Protein AF-C0QAJ7-F1 (afdb_monomer)

Organism: Desulforapulum autotrophicum (strain ATCC 43914 / DSM 3382 / VKM B-1955 / HRM2) (NCBI:txid177437)

Radius of gyration: 23.06 Å; Cα contacts (8 Å, |Δi|>4): 381; chains: 1; bounding box: 55×48×67 Å

Mean predicted aligned error: 14.43 Å

Structure (mmCIF, N/CA/C/O backbone):
data_AF-C0QAJ7-F1
#
_entry.id   AF-C0QAJ7-F1
#
loop_
_atom_site.group_PDB
_atom_site.id
_atom_site.type_symbol
_atom_site.label_atom_id
_atom_site.label_alt_id
_atom_site.label_comp_id
_atom_site.label_asym_id
_atom_site.label_entity_id
_atom_site.label_seq_id
_atom_site.pdbx_PDB_ins_code
_atom_site.Cartn_x
_atom_site.Cartn_y
_atom_site.Cartn_z
_atom_site.occupancy
_atom_site.B_iso_or_equiv
_atom_site.auth_seq_id
_atom_site.auth_comp_id
_atom_site.auth_asym_id
_atom_site.auth_atom_id
_atom_site.pdbx_PDB_model_num
ATOM 1 N N . MET A 1 1 ? -14.436 23.017 -47.564 1.00 41.81 1 MET A N 1
ATOM 2 C CA . MET A 1 1 ? -13.029 22.760 -47.210 1.00 41.81 1 MET A CA 1
ATOM 3 C C . MET A 1 1 ? -12.632 23.853 -46.252 1.00 41.81 1 MET A C 1
ATOM 5 O O . MET A 1 1 ? -12.960 24.999 -46.525 1.00 41.81 1 MET A O 1
ATOM 9 N N . VAL A 1 2 ? -12.076 23.480 -45.109 1.00 51.69 2 VAL A N 1
ATOM 10 C CA . VAL A 1 2 ? -11.393 24.427 -44.223 1.00 51.69 2 VAL A CA 1
ATOM 11 C C . VAL A 1 2 ? -9.956 24.523 -44.732 1.00 51.69 2 VAL A C 1
ATOM 13 O O . VAL A 1 2 ? -9.466 23.538 -45.288 1.00 51.69 2 VAL A O 1
ATOM 16 N N . ASP A 1 3 ? -9.334 25.691 -44.613 1.00 53.72 3 ASP A N 1
ATOM 17 C CA . ASP A 1 3 ? -7.949 25.906 -45.045 1.00 53.72 3 ASP A CA 1
ATOM 18 C C . ASP A 1 3 ? -6.984 24.973 -44.289 1.00 53.72 3 ASP A C 1
ATOM 20 O O . ASP A 1 3 ? -7.300 24.484 -43.203 1.00 53.72 3 ASP A O 1
ATOM 24 N N . ASP A 1 4 ? -5.796 24.711 -44.822 1.00 34.00 4 ASP A N 1
ATOM 25 C CA . ASP A 1 4 ? -4.778 24.006 -44.039 1.00 34.00 4 ASP A CA 1
ATOM 26 C C . ASP A 1 4 ? -4.309 24.922 -42.894 1.00 34.00 4 ASP A C 1
ATOM 28 O O . ASP A 1 4 ? -3.932 26.072 -43.118 1.00 34.00 4 ASP A O 1
ATOM 32 N N . GLY A 1 5 ? -4.377 24.442 -41.649 1.00 46.16 5 GLY A N 1
ATOM 33 C CA . GLY A 1 5 ? -4.046 25.246 -40.473 1.00 46.16 5 GLY A CA 1
ATOM 34 C C . GLY A 1 5 ? -4.341 24.545 -39.147 1.00 46.16 5 GLY A C 1
ATOM 35 O O . GLY A 1 5 ? -4.935 23.467 -39.103 1.00 46.16 5 GLY A O 1
ATOM 36 N N . SER A 1 6 ? -3.908 25.153 -38.043 1.00 40.31 6 SER A N 1
ATOM 37 C CA . SER A 1 6 ? -4.193 24.657 -36.692 1.00 40.31 6 SER A CA 1
ATOM 38 C C . SER A 1 6 ? -5.566 25.139 -36.224 1.00 40.31 6 SER A C 1
ATOM 40 O O . SER A 1 6 ? -5.800 26.338 -36.081 1.00 40.31 6 SER A O 1
ATOM 42 N N . TYR A 1 7 ? -6.469 24.203 -35.933 1.00 49.53 7 TYR A N 1
ATOM 43 C CA . TYR A 1 7 ? -7.825 24.500 -35.477 1.00 49.53 7 TYR A CA 1
ATOM 44 C C . TYR A 1 7 ? -8.002 24.125 -34.009 1.00 49.53 7 TYR A C 1
ATOM 46 O O . TYR A 1 7 ? -7.755 22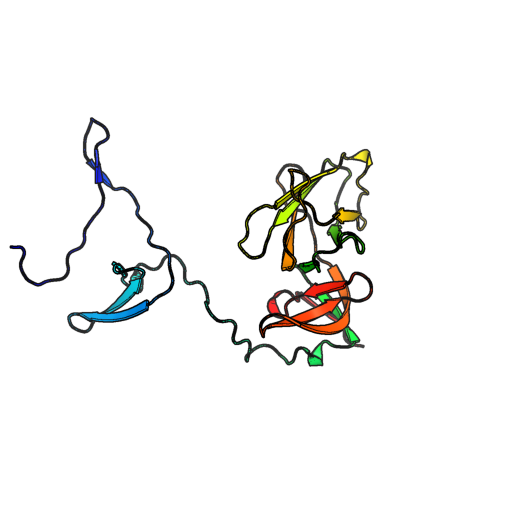.987 -33.613 1.00 49.53 7 TYR A O 1
ATOM 54 N N . LYS A 1 8 ? -8.491 25.067 -33.198 1.00 50.84 8 LYS A N 1
ATOM 55 C CA . LYS A 1 8 ? -8.950 24.782 -31.835 1.00 50.84 8 LYS A CA 1
ATOM 56 C C . LYS A 1 8 ? -10.432 24.428 -31.892 1.00 50.84 8 LYS A C 1
ATOM 58 O O . LYS A 1 8 ? -11.252 25.290 -32.201 1.00 50.84 8 LYS A O 1
ATOM 63 N N . TYR A 1 9 ? -10.785 23.183 -31.590 1.00 58.97 9 TYR A N 1
ATOM 64 C CA . TYR A 1 9 ? -12.183 22.802 -31.394 1.00 58.97 9 TYR A CA 1
ATOM 65 C C . TYR A 1 9 ? -12.526 22.835 -29.902 1.00 58.97 9 TYR A C 1
ATOM 67 O O . TYR A 1 9 ? -11.686 22.583 -29.042 1.00 58.97 9 TYR A O 1
ATOM 75 N N . THR A 1 10 ? -13.759 23.212 -29.582 1.00 55.56 10 THR A N 1
ATOM 76 C CA . THR A 1 10 ? -14.306 23.176 -28.223 1.00 55.56 10 THR A CA 1
ATOM 77 C C . THR A 1 10 ? -15.582 22.360 -28.288 1.00 55.56 10 THR A C 1
ATOM 79 O O . THR A 1 10 ? -16.447 22.641 -29.116 1.00 55.56 10 THR A O 1
ATOM 82 N N . VAL A 1 11 ? -15.694 21.325 -27.459 1.00 68.38 11 VAL A N 1
ATOM 83 C CA . VAL A 1 11 ? -16.927 20.540 -27.387 1.00 68.38 11 VAL A CA 1
ATOM 84 C C . VAL A 1 11 ? -17.955 21.362 -26.623 1.00 68.38 11 VAL A C 1
ATOM 86 O O . VAL A 1 11 ? -17.666 21.844 -25.530 1.00 68.38 11 VAL A O 1
ATOM 89 N N . MET A 1 12 ? -19.142 21.549 -27.198 1.00 64.88 12 MET A N 1
ATOM 90 C CA . MET A 1 12 ? -20.232 22.271 -26.548 1.00 64.88 12 MET A CA 1
ATOM 91 C C . MET A 1 12 ? -21.469 21.379 -26.417 1.00 64.88 12 MET A C 1
ATOM 93 O O . MET A 1 12 ? -21.903 20.771 -27.393 1.00 64.88 12 MET A O 1
ATOM 97 N N . GLY A 1 13 ? -22.047 21.310 -25.219 1.00 70.69 13 GLY A N 1
ATOM 98 C CA . GLY A 1 13 ? -23.320 20.642 -24.954 1.00 70.69 13 GLY A CA 1
ATOM 99 C C . GLY A 1 13 ? -24.480 21.626 -25.075 1.00 70.69 13 GLY A C 1
ATOM 100 O O . GLY A 1 13 ? -24.387 22.745 -24.578 1.00 70.69 13 GLY A O 1
ATOM 101 N N . ASN A 1 14 ? -25.578 21.233 -25.724 1.00 79.19 14 ASN A N 1
ATOM 102 C CA . ASN A 1 14 ? -26.801 22.036 -25.743 1.00 79.19 14 ASN A CA 1
ATOM 103 C C . ASN A 1 14 ? -27.689 21.643 -24.555 1.00 79.19 14 ASN A C 1
ATOM 105 O O . ASN A 1 14 ? -28.179 20.517 -24.500 1.00 79.19 14 ASN A O 1
ATOM 109 N N . ASN A 1 15 ? -27.895 22.559 -23.613 1.00 77.88 15 ASN A N 1
ATOM 110 C CA . ASN A 1 15 ? -28.682 22.319 -22.398 1.00 77.88 15 ASN A CA 1
ATOM 111 C C . ASN A 1 15 ? -30.153 22.773 -22.519 1.00 77.88 15 ASN A C 1
ATOM 113 O O . ASN A 1 15 ? -30.846 22.899 -21.511 1.00 77.88 15 ASN A O 1
ATOM 117 N N . GLY A 1 16 ? -30.626 23.066 -23.734 1.00 72.50 16 GLY A N 1
ATOM 118 C CA . GLY A 1 16 ? -31.977 23.567 -23.998 1.00 72.50 16 GLY A CA 1
ATOM 119 C C . GLY A 1 16 ? -32.130 25.088 -23.875 1.00 72.50 16 GLY A C 1
ATOM 120 O O . GLY A 1 16 ? -33.148 25.619 -24.311 1.00 72.50 16 GLY A O 1
ATOM 121 N N . SER A 1 17 ? -31.128 25.801 -23.347 1.00 72.31 17 SER A N 1
ATOM 122 C CA . SER A 1 17 ? -31.078 27.274 -23.290 1.00 72.31 17 SER A CA 1
ATOM 123 C C . SER A 1 17 ? -29.862 27.879 -24.005 1.00 72.31 17 SER A C 1
ATOM 125 O O . SER A 1 17 ? -29.771 29.098 -24.145 1.00 72.31 17 SER A O 1
ATOM 127 N N . GLY A 1 18 ? -28.957 27.042 -24.516 1.00 77.75 18 GLY A N 1
ATOM 128 C CA . GLY A 1 18 ? -27.802 27.446 -25.309 1.00 77.75 18 GLY A CA 1
ATOM 129 C C . GLY A 1 18 ? -26.730 26.361 -25.354 1.00 77.75 18 GLY A C 1
ATOM 130 O O . GLY A 1 18 ? -26.918 25.254 -24.850 1.00 77.75 18 GLY A O 1
ATOM 131 N N . PHE A 1 19 ? -25.591 26.689 -25.960 1.00 72.06 19 PHE A N 1
ATOM 132 C CA . PHE A 1 19 ? -24.416 25.822 -25.993 1.00 72.06 19 PHE A CA 1
ATOM 133 C C . PHE A 1 19 ? -23.466 26.182 -24.844 1.00 72.06 19 PHE A C 1
ATOM 135 O O . PHE A 1 19 ? -23.037 27.330 -24.735 1.00 72.06 19 PHE A O 1
ATOM 142 N N . VAL A 1 20 ? -23.116 25.206 -24.007 1.00 73.25 20 VAL A N 1
ATOM 143 C CA . VAL A 1 20 ? -22.131 25.339 -22.922 1.00 73.25 20 VAL A CA 1
ATOM 144 C C . VAL A 1 20 ? -20.883 24.525 -23.236 1.00 73.25 20 VAL A C 1
ATOM 146 O O . VAL A 1 20 ? -20.989 23.398 -23.709 1.00 73.25 20 VAL A O 1
ATOM 149 N N . THR A 1 21 ? -19.697 25.075 -22.980 1.00 63.09 21 THR A N 1
ATOM 150 C CA . THR A 1 21 ? -18.428 24.359 -23.175 1.00 63.09 21 THR A CA 1
ATOM 151 C C . THR A 1 21 ? -18.318 23.177 -22.218 1.00 63.09 21 THR A C 1
ATOM 153 O O . THR A 1 21 ? -18.462 23.336 -21.008 1.00 63.09 21 THR A O 1
ATOM 156 N N . VAL A 1 22 ? -18.016 22.002 -22.761 1.00 59.94 22 VAL A N 1
ATOM 157 C CA . VAL A 1 22 ? -17.711 20.794 -21.999 1.00 59.94 22 VAL A CA 1
ATOM 158 C C . VAL A 1 22 ? -16.191 20.702 -21.855 1.00 59.94 22 VAL A C 1
ATOM 160 O O . VAL A 1 22 ? -15.497 20.654 -22.874 1.00 59.94 22 VAL A O 1
ATOM 163 N N . PRO A 1 23 ? -15.641 20.693 -20.627 1.00 57.00 23 PRO A N 1
ATOM 164 C CA . PRO A 1 23 ? -14.226 20.416 -20.432 1.00 57.00 23 PRO A CA 1
ATOM 165 C C . PRO A 1 23 ? -13.951 18.965 -20.836 1.00 57.00 23 PRO A C 1
ATOM 167 O O . PRO A 1 23 ? -14.528 18.036 -20.278 1.00 57.00 23 PRO A O 1
ATOM 170 N N . THR A 1 24 ? -13.085 18.771 -21.826 1.00 61.56 24 THR A N 1
ATOM 171 C CA . THR A 1 24 ? -12.667 17.442 -22.280 1.00 61.56 24 THR A CA 1
ATOM 172 C C . THR A 1 24 ? -11.200 17.238 -21.948 1.00 61.56 24 THR A C 1
ATOM 174 O O . THR A 1 24 ? -10.356 18.001 -22.418 1.00 61.56 24 THR A O 1
ATOM 177 N N . SER A 1 25 ? -10.892 16.209 -21.165 1.00 62.31 25 SER A N 1
ATOM 178 C CA . SER A 1 25 ? -9.535 15.697 -21.005 1.00 62.31 25 SER A CA 1
ATOM 179 C C . SER A 1 25 ? -9.299 14.548 -21.984 1.00 62.31 25 SER A C 1
ATOM 181 O O . SER A 1 25 ? -10.207 13.775 -22.292 1.00 62.31 25 SER A O 1
ATOM 183 N N . VAL A 1 26 ? -8.071 14.445 -22.484 1.00 70.00 26 VAL A N 1
ATOM 184 C CA . VAL A 1 26 ? -7.580 13.261 -23.191 1.00 70.00 26 VAL A CA 1
ATOM 185 C C . VAL A 1 26 ? -6.443 12.683 -22.360 1.00 70.00 26 VAL A C 1
ATOM 187 O O . VAL A 1 26 ? -5.498 13.393 -22.021 1.00 70.00 26 VAL A O 1
ATOM 190 N N . THR A 1 27 ? -6.562 11.408 -22.003 1.00 71.12 27 THR A N 1
ATOM 191 C CA . THR A 1 27 ? -5.566 10.685 -21.208 1.00 71.12 27 THR A CA 1
ATOM 192 C C . THR A 1 27 ? -5.082 9.489 -22.011 1.00 71.12 27 THR A C 1
ATOM 194 O O . THR A 1 27 ? -5.882 8.771 -22.608 1.00 71.12 27 THR A O 1
ATOM 197 N N . GLY A 1 28 ? -3.773 9.265 -22.022 1.00 72.56 28 GLY A N 1
ATOM 198 C CA . GLY A 1 28 ? -3.156 8.130 -22.694 1.00 72.56 28 GLY A CA 1
ATOM 199 C C . GLY A 1 28 ? -1.644 8.293 -22.792 1.00 72.56 28 GLY A C 1
ATOM 200 O O . GLY A 1 28 ? -1.088 9.317 -22.396 1.00 72.56 28 GLY A O 1
ATOM 201 N N . THR A 1 29 ? -0.979 7.274 -23.323 1.00 78.00 29 THR A N 1
ATOM 202 C CA . THR A 1 29 ? 0.455 7.327 -23.616 1.00 78.00 29 THR A CA 1
ATOM 203 C C . THR A 1 29 ? 0.708 8.201 -24.844 1.00 78.00 29 THR A C 1
ATOM 205 O O . THR A 1 29 ? -0.084 8.211 -25.787 1.00 78.00 29 THR A O 1
ATOM 208 N N . VAL A 1 30 ? 1.814 8.949 -24.839 1.00 81.81 30 VAL A N 1
ATOM 209 C CA . VAL A 1 30 ? 2.257 9.690 -26.024 1.00 81.81 30 VAL A CA 1
ATOM 210 C C . VAL A 1 30 ? 2.799 8.698 -27.049 1.00 81.81 30 VAL A C 1
ATOM 212 O O . VAL A 1 30 ? 3.832 8.073 -26.823 1.00 81.81 30 VAL A O 1
ATOM 215 N N . ASP A 1 31 ? 2.122 8.589 -28.188 1.00 76.81 31 ASP A N 1
ATOM 216 C CA . ASP A 1 31 ? 2.510 7.694 -29.281 1.00 76.81 31 ASP A CA 1
ATOM 217 C C . ASP A 1 31 ? 3.680 8.274 -30.097 1.00 76.81 31 ASP A C 1
ATOM 219 O O . ASP A 1 31 ? 4.548 7.550 -30.580 1.00 76.81 31 ASP A O 1
ATOM 223 N N . SER A 1 32 ? 3.690 9.597 -30.299 1.00 73.75 32 SER A N 1
ATOM 224 C CA . SER A 1 32 ? 4.698 10.302 -31.107 1.00 73.75 32 SER A CA 1
ATOM 225 C C . SER A 1 32 ? 4.677 11.813 -30.856 1.00 73.75 32 SER A C 1
ATOM 227 O O . SER A 1 32 ? 3.654 12.350 -30.430 1.00 73.75 32 SER A O 1
ATOM 229 N N . ILE A 1 33 ? 5.760 12.510 -31.208 1.00 83.88 33 ILE A N 1
ATOM 230 C CA . ILE A 1 33 ? 5.802 13.979 -31.287 1.00 83.88 33 ILE A CA 1
ATOM 231 C C . ILE A 1 33 ? 5.572 14.406 -32.740 1.00 83.88 33 ILE A C 1
ATOM 233 O O . ILE A 1 33 ? 6.228 13.895 -33.648 1.00 83.88 33 ILE A O 1
ATOM 237 N N . VAL A 1 34 ? 4.662 15.352 -32.963 1.00 82.94 34 VAL A N 1
ATOM 238 C CA . VAL A 1 34 ? 4.350 15.913 -34.284 1.00 82.94 34 VAL A CA 1
ATOM 239 C C . VAL A 1 34 ? 4.724 17.389 -34.307 1.00 82.94 34 VAL A C 1
ATOM 241 O O . VAL A 1 34 ? 4.350 18.137 -33.409 1.00 82.94 34 VAL A O 1
ATOM 244 N N . TYR A 1 35 ? 5.443 17.816 -35.343 1.00 78.81 35 TYR A N 1
ATOM 245 C CA . TYR A 1 35 ? 5.785 19.221 -35.548 1.00 78.81 35 TYR A CA 1
ATOM 246 C C . TYR A 1 35 ? 4.836 19.852 -36.561 1.00 78.81 35 TYR A C 1
ATOM 248 O O . TYR A 1 35 ? 4.687 19.337 -37.668 1.00 78.81 35 TYR A O 1
ATOM 256 N N . ASN A 1 36 ? 4.238 20.983 -36.193 1.00 77.06 36 ASN A N 1
ATOM 257 C CA . ASN A 1 36 ? 3.466 21.825 -37.100 1.00 77.06 36 ASN A CA 1
ATOM 258 C C . ASN A 1 36 ? 3.912 23.282 -36.937 1.00 77.06 36 ASN A C 1
ATOM 260 O O . ASN A 1 36 ? 3.967 23.781 -35.816 1.00 77.06 36 ASN A O 1
ATOM 264 N N . GLU A 1 37 ? 4.296 23.934 -38.037 1.00 82.31 37 GLU A N 1
ATOM 265 C CA . GLU A 1 37 ? 4.808 25.321 -38.054 1.00 82.31 37 GLU A CA 1
ATOM 266 C C . GLU A 1 37 ? 5.931 25.606 -37.028 1.00 82.31 37 GLU A C 1
ATOM 268 O O . GLU A 1 37 ? 6.060 26.703 -36.494 1.00 82.31 37 GLU A O 1
ATOM 273 N N . GLY A 1 38 ? 6.761 24.601 -36.729 1.00 80.44 38 GLY A N 1
ATOM 274 C CA . GLY A 1 38 ? 7.859 24.710 -35.762 1.00 80.44 38 GLY A CA 1
ATOM 275 C C . GLY A 1 38 ? 7.460 24.517 -34.292 1.00 80.44 38 GLY A C 1
ATOM 276 O O . GLY A 1 38 ? 8.351 24.431 -33.448 1.00 80.44 38 GLY A O 1
ATOM 277 N N . LYS A 1 39 ? 6.165 24.375 -33.973 1.00 74.56 39 LYS A N 1
ATOM 278 C CA . LYS A 1 39 ? 5.679 24.003 -32.632 1.00 74.56 39 LYS A CA 1
ATOM 279 C C . LYS A 1 39 ? 5.512 22.482 -32.526 1.00 74.56 39 LYS A C 1
ATOM 281 O O . LYS A 1 39 ? 5.038 21.831 -33.458 1.00 74.56 39 LYS A O 1
ATOM 286 N N . ALA A 1 40 ? 5.933 21.915 -31.396 1.00 75.62 40 ALA A N 1
ATOM 287 C CA . ALA A 1 40 ? 5.823 20.486 -31.107 1.00 75.62 40 ALA A CA 1
ATOM 288 C C . ALA A 1 40 ? 4.498 20.162 -30.402 1.00 75.62 40 ALA A C 1
ATOM 290 O O . ALA A 1 40 ? 4.108 20.854 -29.464 1.00 75.62 40 ALA A O 1
ATOM 291 N N . TYR A 1 41 ? 3.854 19.075 -30.822 1.00 81.56 41 TYR A N 1
ATOM 292 C CA . TYR A 1 41 ? 2.616 18.542 -30.257 1.00 81.56 41 TYR A CA 1
ATOM 293 C C . TYR A 1 41 ? 2.801 17.081 -29.850 1.00 81.56 41 TYR A C 1
ATOM 295 O O . TYR A 1 41 ? 3.468 16.314 -30.547 1.00 81.56 41 TYR A O 1
ATOM 303 N N . LEU A 1 42 ? 2.177 16.678 -28.744 1.00 83.25 42 LEU A N 1
ATOM 304 C CA . LEU A 1 42 ? 2.146 15.289 -28.292 1.00 83.25 42 LEU A CA 1
ATOM 305 C C . LEU A 1 42 ? 0.943 14.589 -28.917 1.00 83.25 42 LEU A C 1
ATOM 307 O O . LEU A 1 42 ? -0.189 15.022 -28.729 1.00 83.25 42 LEU A O 1
ATOM 311 N N . LYS A 1 43 ? 1.161 13.506 -29.660 1.00 84.31 43 LYS A N 1
ATOM 312 C CA . LYS A 1 43 ? 0.064 12.704 -30.203 1.00 84.31 43 LYS A CA 1
ATOM 313 C C . LYS A 1 43 ? -0.348 11.640 -29.189 1.00 84.31 43 LYS A C 1
ATOM 315 O O . LYS A 1 43 ? 0.470 10.793 -28.846 1.00 84.31 43 LYS A O 1
ATOM 320 N N . VAL A 1 44 ? -1.606 11.665 -28.762 1.00 81.44 44 VAL A N 1
ATOM 321 C CA . VAL A 1 44 ? -2.199 10.705 -27.821 1.00 81.44 44 VAL A CA 1
ATOM 322 C C . VAL A 1 44 ? -3.469 10.141 -28.447 1.00 81.44 44 VAL A C 1
ATOM 324 O O . VAL A 1 44 ? -4.412 10.891 -28.693 1.00 81.44 44 VAL A O 1
ATOM 327 N N . GLN A 1 45 ? -3.493 8.840 -28.762 1.00 80.81 45 GLN A N 1
ATOM 328 C CA . GLN A 1 45 ? -4.654 8.165 -29.373 1.00 80.81 45 GLN A CA 1
ATOM 329 C C . GLN A 1 45 ? -5.182 8.869 -30.643 1.00 80.81 45 GLN A C 1
ATOM 331 O O . GLN A 1 45 ? -6.378 8.898 -30.924 1.00 80.81 45 GLN A O 1
ATOM 336 N N . GLY A 1 46 ? -4.281 9.475 -31.424 1.00 78.06 46 GLY A N 1
ATOM 337 C CA . GLY A 1 46 ? -4.634 10.223 -32.637 1.00 78.06 46 GLY A CA 1
ATOM 338 C C . GLY A 1 46 ? -4.948 11.710 -32.434 1.00 78.06 46 GLY A C 1
ATOM 339 O O . GLY A 1 46 ? -5.017 12.431 -33.427 1.00 78.06 46 GLY A O 1
ATOM 340 N N . VAL A 1 47 ? -5.065 12.188 -31.194 1.00 80.75 47 VAL A N 1
ATOM 341 C CA . VAL A 1 47 ? -5.287 13.604 -30.859 1.00 80.75 47 VAL A CA 1
ATOM 342 C C . VAL A 1 47 ? -3.948 14.312 -30.654 1.00 80.75 47 VAL A C 1
ATOM 344 O O . VAL A 1 47 ? -3.069 13.783 -29.980 1.00 80.75 47 VAL A O 1
ATOM 347 N N . LEU A 1 48 ? -3.786 15.510 -31.224 1.00 81.88 48 LEU A N 1
ATOM 348 C CA . LEU A 1 48 ? -2.626 16.369 -30.972 1.00 81.88 48 LEU A CA 1
ATOM 349 C C . LEU A 1 48 ? -2.883 17.244 -29.743 1.00 81.88 48 LEU A C 1
ATOM 351 O O . LEU A 1 48 ? -3.801 18.061 -29.734 1.00 81.88 48 LEU A O 1
ATOM 355 N N . VAL A 1 49 ? -2.054 17.075 -28.722 1.00 80.94 49 VAL A N 1
ATOM 356 C CA . VAL A 1 49 ? -2.101 17.799 -27.453 1.00 80.94 49 VAL A CA 1
ATOM 357 C C . VAL A 1 49 ? -0.960 18.807 -27.423 1.00 80.94 49 VAL A C 1
ATOM 359 O O . VAL A 1 49 ? 0.192 18.472 -27.708 1.00 80.94 49 VAL A O 1
ATOM 362 N N . ASP A 1 50 ? -1.278 20.051 -27.082 1.00 84.12 50 ASP A N 1
ATOM 363 C CA . ASP A 1 50 ? -0.269 21.079 -26.843 1.00 84.12 50 ASP A CA 1
ATOM 364 C C . ASP A 1 50 ? 0.430 20.790 -25.502 1.00 84.12 50 ASP A C 1
ATOM 366 O O . ASP A 1 50 ? -0.273 20.679 -24.490 1.00 84.12 50 ASP A O 1
ATOM 370 N N . PRO A 1 51 ? 1.769 20.673 -25.446 1.00 75.94 51 PRO A N 1
ATOM 371 C CA . PRO A 1 51 ? 2.492 20.493 -24.189 1.00 75.94 51 PRO 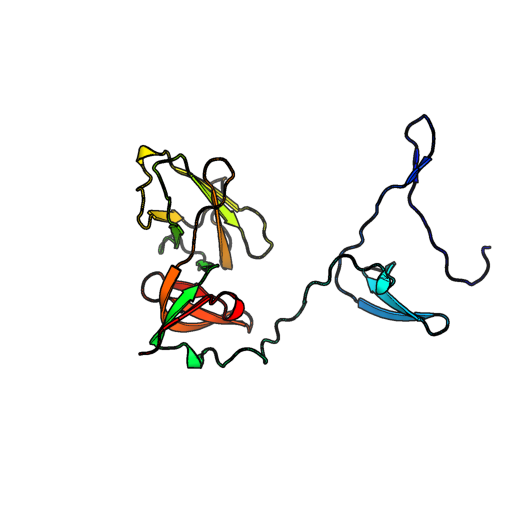A CA 1
ATOM 372 C C . PRO A 1 51 ? 2.148 21.543 -23.119 1.00 75.94 51 PRO A C 1
ATOM 374 O O . PRO A 1 51 ? 2.156 21.230 -21.933 1.00 75.94 51 PRO A O 1
ATOM 377 N N . GLU A 1 52 ? 1.790 22.768 -23.519 1.00 79.12 52 GLU A N 1
ATOM 378 C CA . GLU A 1 52 ? 1.390 23.845 -22.598 1.00 79.12 52 GLU A CA 1
ATOM 379 C C . GLU A 1 52 ? -0.006 23.628 -21.984 1.00 79.12 52 GLU A C 1
ATOM 381 O O . GLU A 1 52 ? -0.366 24.283 -21.009 1.00 79.12 52 GLU A O 1
ATOM 386 N N . SER A 1 53 ? -0.804 22.715 -22.546 1.00 74.19 53 SER A N 1
ATOM 387 C CA . SER A 1 53 ? -2.152 22.367 -22.071 1.00 74.19 53 SER A CA 1
ATOM 388 C C . SER A 1 53 ? -2.190 21.127 -21.176 1.00 74.19 53 SER A C 1
ATOM 390 O O . SER A 1 53 ? -3.266 20.708 -20.745 1.00 74.19 53 SER A O 1
ATOM 392 N N . LEU A 1 54 ? -1.029 20.522 -20.906 1.00 73.25 54 LEU A N 1
ATOM 393 C CA . LEU A 1 54 ? -0.930 19.338 -20.066 1.00 73.25 54 LEU A CA 1
ATOM 394 C C . LEU A 1 54 ? -1.359 19.655 -18.635 1.00 73.25 54 LEU A C 1
ATOM 396 O O . LEU A 1 54 ? -0.826 20.551 -17.988 1.00 73.25 54 LEU A O 1
ATOM 400 N N . VAL A 1 55 ? -2.307 18.868 -18.135 1.00 71.69 55 VAL A N 1
ATOM 401 C CA . VAL A 1 55 ? -2.763 18.952 -16.742 1.00 71.69 55 VAL A CA 1
ATOM 402 C C . VAL A 1 55 ? -1.865 18.109 -15.834 1.00 71.69 55 VAL A C 1
ATOM 404 O O . VAL A 1 55 ? -1.551 18.517 -14.721 1.00 71.69 55 VAL A O 1
ATOM 407 N N . GLN A 1 56 ? -1.429 16.943 -16.316 1.00 58.47 56 GLN A N 1
ATOM 408 C CA . GLN A 1 56 ? -0.593 16.002 -15.575 1.00 58.47 56 GLN A CA 1
ATOM 409 C C . GLN A 1 56 ? 0.207 15.133 -16.553 1.00 58.47 56 GLN A C 1
ATOM 411 O O . GLN A 1 56 ? -0.301 14.753 -17.607 1.00 58.47 56 GLN A O 1
ATOM 416 N N . VAL A 1 57 ? 1.446 14.795 -16.191 1.00 68.50 57 VAL A N 1
ATOM 417 C CA . VAL A 1 57 ? 2.277 13.814 -16.903 1.00 68.50 57 VAL A CA 1
ATOM 418 C C . VAL A 1 57 ? 2.580 12.669 -15.944 1.00 68.50 57 VAL A C 1
ATOM 420 O O . VAL A 1 57 ? 3.165 12.894 -14.888 1.00 68.50 57 VAL A O 1
ATOM 423 N N . GLY A 1 58 ? 2.165 11.454 -16.301 1.00 56.03 58 GLY A N 1
ATOM 424 C CA . GLY A 1 58 ? 2.560 10.228 -15.606 1.00 56.03 58 GLY A CA 1
ATOM 425 C C . GLY A 1 58 ? 3.803 9.621 -16.256 1.00 56.03 58 GLY A C 1
ATOM 426 O O . GLY A 1 58 ? 3.907 9.587 -17.482 1.00 56.03 58 GLY A O 1
ATOM 427 N N . SER A 1 59 ? 4.757 9.150 -15.460 1.00 51.28 59 SER A N 1
ATOM 428 C CA . SER A 1 59 ? 5.951 8.459 -15.950 1.00 51.28 59 SER A CA 1
ATOM 429 C C . SER A 1 59 ? 5.618 7.014 -16.330 1.00 51.28 59 SER A C 1
ATOM 431 O O . SER A 1 59 ? 5.485 6.152 -15.467 1.00 51.28 59 SER A O 1
ATOM 433 N N . SER A 1 60 ? 5.492 6.729 -17.629 1.00 55.31 60 SER A N 1
ATOM 434 C CA . SER A 1 60 ? 5.510 5.357 -18.145 1.00 55.31 60 SER A CA 1
ATOM 435 C C . SER A 1 60 ? 6.961 4.938 -18.377 1.00 55.31 60 SER A C 1
ATOM 437 O O . SER A 1 60 ? 7.641 5.566 -19.189 1.00 55.31 60 SER A O 1
ATOM 439 N N . VAL A 1 61 ? 7.386 3.861 -17.708 1.00 42.47 61 VAL A N 1
ATOM 440 C CA . VAL A 1 61 ? 8.755 3.316 -17.610 1.00 42.47 61 VAL A CA 1
ATOM 441 C C . VAL A 1 61 ? 9.540 3.889 -16.424 1.00 42.47 61 VAL A C 1
ATOM 443 O O . VAL A 1 61 ? 10.398 4.758 -16.563 1.00 42.47 61 VAL A O 1
ATOM 446 N N . GLU A 1 62 ? 9.303 3.307 -15.247 1.00 44.41 62 GLU A N 1
ATOM 447 C CA . GLU A 1 62 ? 10.301 3.212 -14.179 1.00 44.41 62 GLU A CA 1
ATOM 448 C C . GLU A 1 62 ? 11.477 2.355 -14.677 1.00 44.41 62 GLU A C 1
ATOM 450 O O . GLU A 1 62 ? 11.620 1.178 -14.366 1.00 44.41 62 GLU A O 1
ATOM 455 N N . THR A 1 63 ? 12.356 2.933 -15.493 1.00 39.91 63 THR A N 1
ATOM 456 C CA . THR A 1 63 ? 13.759 2.518 -15.441 1.00 39.91 63 THR A CA 1
ATOM 457 C C . THR A 1 63 ? 14.386 3.329 -14.321 1.00 39.91 63 THR A C 1
ATOM 459 O O . THR A 1 63 ? 15.031 4.350 -14.544 1.00 39.91 63 THR A O 1
ATOM 462 N N . GLU A 1 64 ? 14.130 2.874 -13.098 1.00 42.62 64 GLU A N 1
ATOM 463 C CA . GLU A 1 64 ? 14.800 3.279 -11.867 1.00 42.62 64 GLU A CA 1
ATOM 464 C C . GLU A 1 64 ? 16.310 2.998 -12.004 1.00 42.62 64 GLU A C 1
ATOM 466 O O . GLU A 1 64 ? 16.831 1.970 -11.583 1.00 42.62 64 GLU A O 1
ATOM 471 N N . ARG A 1 65 ? 17.041 3.897 -12.671 1.00 41.16 65 ARG A N 1
ATOM 472 C CA . ARG A 1 65 ? 18.512 3.972 -12.614 1.00 41.16 65 ARG A CA 1
ATOM 473 C C . ARG A 1 65 ? 18.991 5.213 -11.862 1.00 41.16 65 ARG A C 1
ATOM 475 O O . ARG A 1 65 ? 20.141 5.610 -12.025 1.00 41.16 65 ARG A O 1
ATOM 482 N N . SER A 1 66 ? 18.125 5.829 -11.058 1.00 40.25 66 SER A N 1
ATOM 483 C CA . SER A 1 66 ? 18.452 7.048 -10.309 1.00 40.25 66 SER A CA 1
ATOM 484 C C . SER A 1 66 ? 18.094 7.024 -8.823 1.00 40.25 66 SER A C 1
ATOM 486 O O . SER A 1 66 ? 18.219 8.060 -8.179 1.00 40.25 66 SER A O 1
ATOM 488 N N . GLN A 1 67 ? 17.711 5.885 -8.253 1.00 45.03 67 GLN A N 1
ATOM 489 C CA . GLN A 1 67 ? 17.672 5.714 -6.798 1.00 45.03 67 GLN A CA 1
ATOM 490 C C . GLN A 1 67 ? 18.855 4.827 -6.392 1.00 45.03 67 GLN A C 1
ATOM 492 O O . GLN A 1 67 ? 19.366 4.078 -7.229 1.00 45.03 67 GLN A O 1
ATOM 497 N N . GLY A 1 68 ? 19.373 4.978 -5.170 1.00 55.59 68 GLY A N 1
ATOM 498 C CA . GLY A 1 68 ? 20.484 4.160 -4.668 1.00 55.59 68 GLY A CA 1
ATOM 499 C C . GLY A 1 68 ? 20.241 2.671 -4.921 1.00 55.59 68 GLY A C 1
ATOM 500 O O . GLY A 1 68 ? 19.106 2.243 -5.130 1.00 55.59 68 GLY A O 1
ATOM 501 N N . SER A 1 69 ? 21.303 1.871 -4.957 1.00 72.69 69 SER A N 1
ATOM 502 C CA . SER A 1 69 ? 21.125 0.437 -5.181 1.00 72.69 69 SER A CA 1
ATOM 503 C C . SER A 1 69 ? 20.199 -0.104 -4.089 1.00 72.69 69 SER A C 1
ATOM 505 O O . SER A 1 69 ? 20.439 0.181 -2.920 1.00 72.69 69 SER A O 1
ATOM 507 N N . ALA A 1 70 ? 19.173 -0.905 -4.410 1.00 80.31 70 ALA A N 1
ATOM 508 C CA . ALA A 1 70 ? 18.350 -1.557 -3.377 1.00 80.31 70 ALA A CA 1
ATOM 509 C C . ALA A 1 70 ? 19.216 -2.342 -2.364 1.00 80.31 70 ALA A C 1
ATOM 511 O O . ALA A 1 70 ? 18.839 -2.526 -1.209 1.00 80.31 70 ALA A O 1
ATOM 512 N N . VAL A 1 71 ? 20.423 -2.740 -2.790 1.00 80.88 71 VAL A N 1
ATOM 513 C CA . VAL A 1 71 ? 21.484 -3.340 -1.967 1.00 80.88 71 VAL A CA 1
ATOM 514 C C . VAL A 1 71 ? 21.879 -2.470 -0.772 1.00 80.88 71 VAL A C 1
ATOM 516 O O . VAL A 1 71 ? 22.184 -3.019 0.281 1.00 80.88 71 VAL A O 1
ATOM 519 N N . ASP A 1 72 ? 21.815 -1.144 -0.885 1.00 84.94 72 ASP A N 1
ATOM 520 C CA . ASP A 1 72 ? 22.199 -0.202 0.174 1.00 84.94 72 ASP A CA 1
ATOM 521 C C . ASP A 1 72 ? 21.229 -0.214 1.368 1.00 84.94 72 ASP A C 1
ATOM 523 O O . ASP A 1 72 ? 21.541 0.330 2.431 1.00 84.94 72 ASP A O 1
ATOM 527 N N . TYR A 1 73 ? 20.054 -0.825 1.193 1.00 89.38 73 TYR A N 1
ATOM 528 C CA . TYR A 1 73 ? 19.020 -0.966 2.214 1.00 89.38 73 TYR A CA 1
ATOM 529 C C . TYR A 1 73 ? 19.047 -2.335 2.896 1.00 89.38 73 TYR A C 1
ATOM 531 O O . TYR A 1 73 ? 18.473 -2.479 3.972 1.00 89.38 73 TYR A O 1
ATOM 539 N N . LEU A 1 74 ? 19.714 -3.333 2.306 1.00 86.62 74 LEU A N 1
ATOM 540 C CA . LEU A 1 74 ? 19.713 -4.701 2.815 1.00 86.62 74 LEU A CA 1
ATOM 541 C C . LEU A 1 74 ? 20.270 -4.758 4.247 1.00 86.62 74 LEU A C 1
ATOM 543 O O . LEU A 1 74 ? 21.362 -4.266 4.525 1.00 86.62 74 LEU A O 1
ATOM 547 N N . GLY A 1 75 ? 19.509 -5.367 5.157 1.00 87.06 75 GLY A N 1
ATOM 54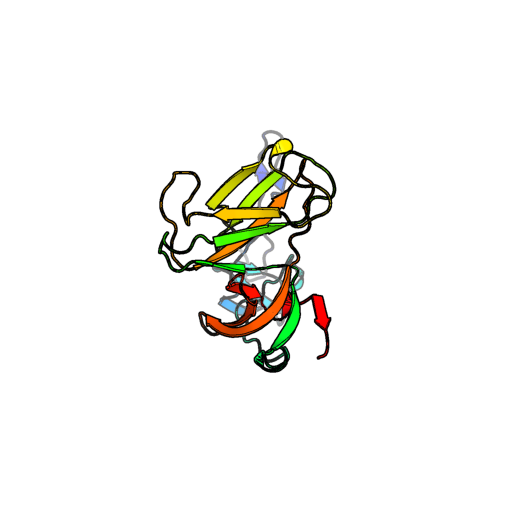8 C CA . GLY A 1 75 ? 19.850 -5.480 6.576 1.00 87.06 75 GLY A CA 1
ATOM 549 C C . GLY A 1 75 ? 19.633 -4.207 7.401 1.00 87.06 75 GLY A C 1
ATOM 550 O O . GLY A 1 75 ? 19.857 -4.239 8.608 1.00 87.06 75 GLY A O 1
ATOM 551 N N . ARG A 1 76 ? 19.193 -3.098 6.794 1.00 89.88 76 ARG A N 1
ATOM 552 C CA . ARG A 1 76 ? 18.892 -1.849 7.506 1.00 89.88 76 ARG A CA 1
ATOM 553 C C . ARG A 1 76 ? 17.427 -1.800 7.899 1.00 89.88 76 ARG A C 1
ATOM 555 O O . ARG A 1 76 ? 16.568 -2.295 7.168 1.00 89.88 76 ARG A O 1
ATOM 562 N N . LYS A 1 77 ? 17.140 -1.133 9.016 1.00 93.44 77 LYS A N 1
ATOM 563 C CA . LYS A 1 77 ? 15.773 -0.778 9.390 1.00 93.44 77 LYS A CA 1
ATOM 564 C C . LYS A 1 77 ? 15.323 0.434 8.586 1.00 93.44 77 LYS A C 1
ATOM 566 O O . LYS A 1 77 ? 15.973 1.480 8.630 1.00 93.44 77 LYS A O 1
ATOM 571 N N . ILE A 1 78 ? 14.214 0.293 7.875 1.00 92.75 78 ILE A N 1
ATOM 572 C CA . ILE A 1 78 ? 13.589 1.379 7.126 1.00 92.75 78 ILE A CA 1
ATOM 573 C C . ILE A 1 78 ? 12.196 1.670 7.670 1.00 92.75 78 ILE A C 1
ATOM 575 O O . ILE A 1 78 ? 11.612 0.825 8.340 1.00 92.75 78 ILE A O 1
ATOM 579 N N . SER A 1 79 ? 11.662 2.837 7.328 1.00 93.06 79 SER A N 1
ATOM 580 C CA . SER A 1 79 ? 10.233 3.135 7.414 1.00 93.06 79 SER A CA 1
ATOM 581 C C . SER A 1 79 ? 9.697 3.352 6.004 1.00 93.06 79 SER A C 1
ATOM 583 O O . SER A 1 79 ? 10.307 4.097 5.236 1.00 93.06 79 SER A O 1
ATOM 585 N N . THR A 1 80 ? 8.580 2.717 5.655 1.00 92.50 80 THR A N 1
ATOM 586 C CA . THR A 1 80 ? 7.862 2.946 4.393 1.00 92.50 80 THR A CA 1
ATOM 587 C C . THR A 1 80 ? 6.501 3.560 4.670 1.00 92.50 80 THR A C 1
ATOM 589 O O . THR A 1 80 ? 5.846 3.181 5.634 1.00 92.50 80 THR A O 1
ATOM 592 N N . SER A 1 81 ? 6.070 4.508 3.840 1.00 90.75 81 SER A N 1
ATOM 593 C CA . SER A 1 81 ? 4.711 5.063 3.899 1.00 90.75 81 SER A CA 1
ATOM 594 C C . SER A 1 81 ? 3.706 4.298 3.038 1.00 90.75 81 SER A C 1
ATOM 596 O O . SER A 1 81 ? 2.516 4.600 3.082 1.00 90.75 81 SER A O 1
ATOM 598 N N . MET A 1 82 ? 4.171 3.343 2.227 1.00 88.25 82 MET A N 1
ATOM 599 C CA . MET A 1 82 ? 3.329 2.599 1.292 1.00 88.25 82 MET A CA 1
ATOM 600 C C . MET A 1 82 ? 3.765 1.130 1.234 1.00 88.25 82 MET A C 1
ATOM 602 O O . MET A 1 82 ? 4.369 0.704 0.243 1.00 88.25 82 MET A O 1
ATOM 606 N N . PRO A 1 83 ? 3.501 0.349 2.296 1.00 91.88 83 PRO A N 1
ATOM 607 C CA . PRO A 1 83 ? 3.731 -1.087 2.261 1.00 91.88 83 PRO A CA 1
ATOM 608 C C . PRO A 1 83 ? 2.850 -1.742 1.189 1.00 91.88 83 PRO A C 1
ATOM 610 O O . PRO A 1 83 ? 1.665 -1.443 1.036 1.00 91.88 83 PRO A O 1
ATOM 613 N N . LEU A 1 84 ? 3.456 -2.640 0.423 1.00 91.19 84 LEU A N 1
ATOM 614 C CA . LEU A 1 84 ? 2.825 -3.383 -0.658 1.00 91.19 84 LEU A CA 1
ATOM 615 C C . LEU A 1 84 ? 2.662 -4.839 -0.249 1.00 91.19 84 LEU A C 1
ATOM 617 O O . LEU A 1 84 ? 3.594 -5.470 0.250 1.00 91.19 84 LEU A O 1
ATOM 621 N N . ILE A 1 85 ? 1.502 -5.400 -0.545 1.00 92.31 85 ILE A N 1
ATOM 622 C CA . ILE A 1 85 ? 1.234 -6.820 -0.369 1.00 92.31 85 ILE A CA 1
ATOM 623 C C . ILE A 1 85 ? 1.649 -7.550 -1.645 1.00 92.31 85 ILE A C 1
ATOM 625 O O . ILE A 1 85 ? 1.257 -7.164 -2.745 1.00 92.31 85 ILE A O 1
ATOM 629 N N . SER A 1 86 ? 2.420 -8.626 -1.502 1.00 88.69 86 SER A N 1
ATOM 630 C CA . SER A 1 86 ? 2.762 -9.537 -2.595 1.00 88.69 86 SER A CA 1
ATOM 631 C C . SER A 1 86 ? 1.957 -10.821 -2.449 1.00 88.69 86 SER A C 1
ATOM 633 O O . SER A 1 86 ? 2.339 -11.692 -1.676 1.00 88.69 86 SER A O 1
ATOM 635 N N . TYR A 1 87 ? 0.878 -10.953 -3.215 1.00 88.81 87 TYR A N 1
ATOM 636 C CA . TYR A 1 87 ? 0.025 -12.138 -3.205 1.00 88.81 87 TYR A CA 1
ATOM 637 C C . TYR A 1 87 ? 0.432 -13.128 -4.304 1.00 88.81 87 TYR A C 1
ATOM 639 O O . TYR A 1 87 ? 0.561 -12.757 -5.474 1.00 88.81 87 TYR A O 1
ATOM 647 N N . ASP A 1 88 ? 0.631 -14.397 -3.947 1.00 85.38 88 ASP A N 1
ATOM 648 C CA . ASP A 1 88 ? 1.108 -15.444 -4.860 1.00 85.38 88 ASP A CA 1
ATOM 649 C C . ASP A 1 88 ? -0.021 -16.218 -5.572 1.00 85.38 88 ASP A C 1
ATOM 651 O O . ASP A 1 88 ? 0.252 -17.001 -6.488 1.00 85.38 88 ASP A O 1
ATOM 655 N N . GLY A 1 89 ? -1.284 -15.955 -5.213 1.00 81.31 89 GLY A N 1
ATOM 656 C CA . GLY A 1 89 ? -2.459 -16.661 -5.734 1.00 81.31 89 GLY A CA 1
ATOM 657 C C . GLY A 1 89 ? -2.887 -17.875 -4.901 1.00 81.31 89 GLY A C 1
ATOM 658 O O . GLY A 1 89 ? -3.813 -18.582 -5.297 1.00 81.31 89 GLY A O 1
ATOM 659 N N . SER A 1 90 ? -2.220 -18.148 -3.777 1.00 73.75 90 SER A N 1
ATOM 660 C CA . SER A 1 90 ? -2.545 -19.228 -2.851 1.00 73.75 90 SER A CA 1
ATOM 661 C C . SER A 1 90 ? -3.104 -18.656 -1.551 1.00 73.75 90 SER A C 1
ATOM 663 O O . SER A 1 90 ? -2.472 -17.847 -0.884 1.00 73.75 90 SER A O 1
ATOM 665 N N . SER A 1 91 ? -4.279 -19.118 -1.121 1.00 58.06 91 SER A N 1
ATOM 666 C CA . SER A 1 91 ? -4.876 -18.735 0.171 1.00 58.06 91 SER A CA 1
ATOM 667 C C . SER A 1 91 ? -4.147 -19.329 1.392 1.00 58.06 91 SER A C 1
ATOM 669 O O . SER A 1 91 ? -4.662 -19.255 2.505 1.00 58.06 91 SER A O 1
ATOM 671 N N . ALA A 1 92 ? -3.013 -20.013 1.194 1.00 50.25 92 ALA A N 1
ATOM 672 C CA . ALA A 1 92 ? -2.263 -20.681 2.259 1.00 50.25 92 ALA A CA 1
ATOM 673 C C . ALA A 1 92 ? -1.407 -19.712 3.091 1.00 50.25 92 ALA A C 1
ATOM 675 O O . ALA A 1 92 ? -1.100 -20.020 4.241 1.00 50.25 92 ALA A O 1
ATOM 676 N N . GLU A 1 93 ? -1.062 -18.552 2.533 1.00 55.31 93 GLU A N 1
ATOM 677 C CA . GLU A 1 93 ? -0.370 -17.473 3.231 1.00 55.31 93 GLU A CA 1
ATOM 678 C C . GLU A 1 93 ? -1.275 -16.249 3.182 1.00 55.31 93 GLU A C 1
ATOM 680 O O . GLU A 1 93 ? -1.403 -15.574 2.161 1.00 55.31 93 GLU A O 1
ATOM 685 N N . ALA A 1 94 ? -2.003 -16.032 4.271 1.00 59.28 94 ALA A N 1
ATOM 686 C CA . ALA A 1 94 ? -2.848 -14.864 4.375 1.00 59.28 94 ALA A CA 1
ATOM 687 C C . ALA A 1 94 ? -1.964 -13.609 4.415 1.00 59.28 94 ALA A C 1
ATOM 689 O O . ALA A 1 94 ? -0.924 -13.596 5.074 1.00 59.28 94 ALA A O 1
ATOM 690 N N . ALA A 1 95 ? -2.356 -12.585 3.664 1.00 71.44 95 ALA A N 1
ATOM 691 C CA . ALA A 1 95 ? -1.611 -11.343 3.595 1.00 71.44 95 ALA A CA 1
ATOM 692 C C . ALA A 1 95 ? -2.134 -10.379 4.650 1.00 71.44 95 ALA A C 1
ATOM 694 O O . ALA A 1 95 ? -3.342 -10.181 4.771 1.00 71.44 95 ALA A O 1
ATOM 695 N N . ASN A 1 96 ? -1.229 -9.754 5.385 1.00 85.88 96 ASN A N 1
ATOM 696 C CA . ASN A 1 96 ? -1.620 -8.860 6.459 1.00 85.88 96 ASN A CA 1
ATOM 697 C C . ASN A 1 96 ? -1.788 -7.434 5.928 1.00 85.88 96 ASN A C 1
ATOM 699 O O . ASN A 1 96 ? -1.207 -7.043 4.917 1.00 85.88 96 ASN A O 1
ATOM 703 N N . VAL A 1 97 ? -2.618 -6.663 6.611 1.00 91.56 97 VAL A N 1
ATOM 704 C CA . VAL A 1 97 ? -2.778 -5.220 6.470 1.00 91.56 97 VAL A CA 1
ATOM 705 C C . VAL A 1 97 ? -2.488 -4.625 7.833 1.00 91.56 97 VAL A C 1
ATOM 707 O O . VAL A 1 97 ? -3.062 -5.072 8.823 1.00 91.56 97 VAL A O 1
ATOM 710 N N . VAL A 1 98 ? -1.625 -3.615 7.869 1.00 94.19 98 VAL A N 1
ATOM 711 C CA . VAL A 1 98 ? -1.148 -3.012 9.113 1.00 94.19 98 VAL A CA 1
ATOM 712 C C . VAL A 1 98 ? -1.474 -1.522 9.140 1.00 94.19 98 VAL A C 1
ATOM 714 O O . VAL A 1 98 ? -1.304 -0.832 8.130 1.00 94.19 98 VAL A O 1
ATOM 717 N N . PHE A 1 99 ? -1.973 -1.028 10.272 1.00 95.75 99 PHE A N 1
ATOM 718 C CA . PHE A 1 99 ? -2.282 0.391 10.468 1.00 95.75 99 PHE A CA 1
ATOM 719 C C . PHE A 1 99 ? -2.249 0.796 11.943 1.00 95.75 99 PHE A C 1
ATOM 721 O O . PHE A 1 99 ? -2.397 -0.042 12.827 1.00 95.75 99 PHE A O 1
ATOM 728 N N . GLU A 1 100 ? -2.125 2.092 12.214 1.00 95.12 100 GLU A N 1
ATOM 729 C CA . GLU A 1 100 ? -2.282 2.663 13.554 1.00 95.12 100 GLU A CA 1
ATOM 730 C C . GLU A 1 100 ? -3.564 3.503 13.627 1.00 95.12 100 GLU A C 1
ATOM 732 O O . GLU A 1 100 ? -3.840 4.336 12.757 1.00 95.12 100 GLU A O 1
ATOM 737 N N . ALA A 1 101 ? -4.354 3.291 14.681 1.00 94.69 101 ALA A N 1
ATOM 738 C CA . ALA A 1 101 ? -5.527 4.100 14.985 1.00 94.69 101 ALA A CA 1
ATOM 739 C C . ALA A 1 101 ? -5.269 4.948 16.245 1.00 94.69 101 ALA A C 1
ATOM 741 O O . ALA A 1 101 ? -4.935 4.393 17.294 1.00 94.69 101 ALA A O 1
ATOM 742 N N . PRO A 1 102 ? -5.448 6.282 16.191 1.00 92.56 102 PRO A N 1
ATOM 743 C CA . PRO A 1 102 ? -5.189 7.152 17.340 1.00 92.56 102 PRO A CA 1
ATOM 744 C C . PRO A 1 102 ? -6.238 7.027 18.454 1.00 92.56 102 PRO A C 1
ATOM 746 O O . PRO A 1 102 ? -5.991 7.491 19.560 1.00 92.56 102 PRO A O 1
ATOM 749 N N . GLU A 1 103 ? -7.400 6.437 18.165 1.00 93.62 103 GLU A N 1
ATOM 750 C CA . GLU A 1 103 ? -8.507 6.201 19.097 1.00 93.62 103 GLU A CA 1
ATOM 751 C C . GLU A 1 103 ? -9.365 5.017 18.619 1.00 93.62 103 GLU A C 1
ATOM 753 O O . GLU A 1 103 ? -9.318 4.647 17.441 1.00 93.62 103 GLU A O 1
ATOM 758 N N . LYS A 1 104 ? -10.165 4.420 19.516 1.00 94.38 104 LYS A N 1
ATOM 759 C CA . LYS A 1 104 ? -11.114 3.355 19.143 1.00 94.38 104 LYS A CA 1
ATOM 760 C C . LYS A 1 104 ? -12.241 3.913 18.271 1.00 94.38 104 LYS A C 1
ATOM 762 O O . LYS A 1 104 ? -13.062 4.701 18.735 1.00 94.38 104 LYS A O 1
ATOM 767 N N . THR A 1 105 ? -12.307 3.451 17.027 1.00 94.69 105 THR A N 1
ATOM 768 C CA . THR A 1 105 ? -13.252 3.928 16.010 1.00 94.69 105 THR A CA 1
ATOM 769 C C . THR A 1 105 ? -13.564 2.833 14.995 1.00 94.69 105 THR A C 1
ATOM 771 O O . THR A 1 105 ? -12.788 1.891 14.834 1.00 94.69 105 THR A O 1
ATOM 774 N N . ASP A 1 106 ? -14.689 2.962 14.295 1.00 97.06 106 ASP A N 1
ATOM 775 C CA . ASP A 1 106 ? -14.994 2.096 13.162 1.00 97.06 106 ASP A CA 1
ATOM 776 C C . ASP A 1 106 ? -13.989 2.362 12.034 1.00 97.06 106 ASP A C 1
ATOM 778 O O . ASP A 1 106 ? -13.768 3.499 11.606 1.00 97.06 106 ASP A O 1
ATOM 782 N N . VAL A 1 107 ? -13.386 1.291 11.524 1.00 98.00 107 VAL A N 1
ATOM 783 C CA . VAL A 1 107 ? -12.334 1.366 10.510 1.00 98.00 107 VAL A CA 1
ATOM 784 C C . VAL A 1 107 ? -12.777 0.650 9.245 1.00 98.00 107 VAL A C 1
ATOM 786 O O . VAL A 1 107 ? -13.347 -0.438 9.269 1.00 98.00 107 VAL A O 1
ATOM 789 N N . THR A 1 108 ? -12.493 1.263 8.098 1.00 97.81 108 THR A N 1
ATOM 790 C CA . THR A 1 108 ? -12.634 0.627 6.789 1.00 97.81 108 THR A CA 1
ATOM 791 C C . THR A 1 108 ? -11.265 0.476 6.144 1.00 97.81 108 THR A C 1
ATOM 793 O O . THR A 1 108 ? -10.618 1.470 5.811 1.00 97.81 108 THR A O 1
ATOM 796 N N . VAL A 1 109 ? -10.861 -0.770 5.918 1.00 97.31 109 VAL A N 1
ATOM 797 C CA . VAL A 1 109 ? -9.708 -1.142 5.097 1.00 97.31 109 VAL A CA 1
ATOM 798 C C . VAL A 1 109 ? -10.192 -1.369 3.669 1.00 97.31 109 VAL A C 1
ATOM 800 O O . VAL A 1 109 ? -11.157 -2.099 3.444 1.00 97.31 109 VAL A O 1
ATOM 803 N N . ARG A 1 110 ? -9.529 -0.757 2.691 1.00 96.25 110 ARG A N 1
ATOM 804 C CA . ARG A 1 110 ? -9.766 -0.986 1.261 1.00 96.25 110 ARG A CA 1
ATOM 805 C C . ARG A 1 110 ? -8.490 -1.475 0.611 1.00 96.25 110 ARG A C 1
ATOM 807 O O . ARG A 1 110 ? -7.452 -0.849 0.798 1.00 96.25 110 ARG A O 1
ATOM 814 N N . LEU A 1 111 ? -8.579 -2.563 -0.145 1.00 95.38 111 LEU A N 1
ATOM 815 C CA . LEU A 1 111 ? -7.471 -3.114 -0.916 1.00 95.38 111 LEU A CA 1
ATOM 816 C C . LEU A 1 111 ? -7.663 -2.806 -2.398 1.00 95.38 111 LEU A C 1
ATOM 818 O O . LEU A 1 111 ? -8.787 -2.857 -2.908 1.00 95.38 111 LEU A O 1
ATOM 822 N N . PHE A 1 112 ? -6.558 -2.528 -3.081 1.00 92.06 112 PHE A N 1
ATOM 823 C CA . PHE A 1 112 ? -6.527 -2.159 -4.489 1.00 92.06 112 PHE A CA 1
ATOM 824 C C . PHE A 1 112 ? -5.509 -3.000 -5.250 1.00 92.06 112 PHE A C 1
ATOM 826 O O . PHE A 1 112 ? -4.438 -3.319 -4.730 1.00 92.06 112 PHE A O 1
ATOM 833 N N . ASP A 1 113 ? -5.840 -3.344 -6.490 1.00 86.44 113 ASP A N 1
ATOM 834 C CA . ASP A 1 113 ? -4.901 -3.985 -7.406 1.00 86.44 113 ASP A CA 1
ATOM 835 C C . ASP A 1 113 ? -3.890 -2.984 -8.001 1.00 86.44 113 ASP A C 1
ATOM 837 O O . ASP A 1 113 ? -3.934 -1.775 -7.756 1.00 86.44 113 ASP A O 1
ATOM 841 N N . ALA A 1 114 ? -2.978 -3.486 -8.837 1.00 81.31 114 ALA A N 1
ATOM 842 C CA . ALA A 1 114 ? -1.953 -2.677 -9.498 1.00 81.31 114 ALA A CA 1
ATOM 843 C C . ALA A 1 114 ? -2.504 -1.602 -10.462 1.00 81.31 114 ALA A C 1
ATOM 845 O O . ALA A 1 114 ? -1.765 -0.695 -10.844 1.00 81.31 114 ALA A O 1
ATOM 846 N N . SER A 1 115 ? -3.774 -1.692 -10.873 1.00 80.94 115 SER A N 1
ATOM 847 C CA . SER A 1 115 ? -4.452 -0.668 -11.678 1.00 80.94 115 SER A CA 1
ATOM 848 C C . SER A 1 115 ? -5.119 0.421 -10.828 1.00 80.94 115 SER A C 1
ATOM 850 O O . SER A 1 115 ? -5.584 1.423 -11.372 1.00 80.94 115 SER A O 1
ATOM 852 N N . GLY A 1 116 ? -5.146 0.247 -9.502 1.00 80.69 116 GLY A N 1
ATOM 853 C CA . GLY A 1 116 ? -5.845 1.122 -8.564 1.00 80.69 116 GLY A CA 1
ATOM 854 C C . GLY A 1 116 ? -7.336 0.807 -8.429 1.00 80.69 116 GLY A C 1
ATOM 855 O O . GLY A 1 116 ? -8.073 1.601 -7.843 1.00 80.69 116 GLY A O 1
ATOM 856 N N . GLN A 1 117 ? -7.802 -0.326 -8.960 1.00 87.81 117 GLN A N 1
ATOM 857 C CA . GLN A 1 117 ? -9.179 -0.776 -8.783 1.00 87.81 117 GLN A CA 1
ATOM 858 C C . GLN A 1 117 ? -9.349 -1.363 -7.380 1.00 87.81 117 GLN A C 1
ATOM 860 O O . GLN A 1 117 ? -8.580 -2.225 -6.962 1.00 87.81 117 GLN A O 1
ATOM 865 N N . GLU A 1 118 ? -10.376 -0.913 -6.654 1.00 94.12 118 GLU A N 1
ATOM 866 C CA . GLU A 1 118 ? -10.740 -1.491 -5.357 1.00 94.12 118 GLU A CA 1
ATOM 867 C C . GLU A 1 118 ? -11.256 -2.920 -5.560 1.00 94.12 118 GLU A C 1
ATOM 869 O O . GLU A 1 118 ? -12.209 -3.129 -6.319 1.00 94.12 118 GLU A O 1
ATOM 874 N N . ILE A 1 119 ? -10.636 -3.884 -4.876 1.00 95.88 119 ILE A N 1
ATOM 875 C CA . ILE A 1 119 ? -10.967 -5.316 -4.963 1.00 95.88 119 ILE A CA 1
ATOM 876 C C . ILE A 1 119 ? -11.672 -5.835 -3.706 1.00 95.88 119 ILE A C 1
ATOM 878 O O . ILE A 1 119 ? -12.504 -6.743 -3.783 1.00 95.88 119 ILE A O 1
ATOM 882 N N . LYS A 1 120 ? -11.374 -5.250 -2.542 1.00 96.31 120 LYS A N 1
ATOM 883 C CA . LYS A 1 120 ? -11.892 -5.695 -1.247 1.00 96.31 120 LYS A CA 1
ATOM 884 C C . LYS A 1 120 ? -12.086 -4.510 -0.310 1.00 96.31 120 LYS A C 1
ATOM 886 O O . LYS A 1 120 ? -11.239 -3.622 -0.249 1.00 96.31 120 LYS A O 1
ATOM 891 N N . SER A 1 121 ? -13.174 -4.537 0.453 1.00 97.12 121 SER A N 1
ATOM 892 C CA . SER A 1 121 ? -13.432 -3.637 1.573 1.00 97.12 121 SER A CA 1
ATOM 893 C C . SER A 1 121 ? -13.737 -4.457 2.825 1.00 97.12 121 SER A C 1
ATOM 895 O O . SER A 1 121 ? -14.640 -5.293 2.826 1.00 97.12 121 SER A O 1
ATOM 897 N N . ILE A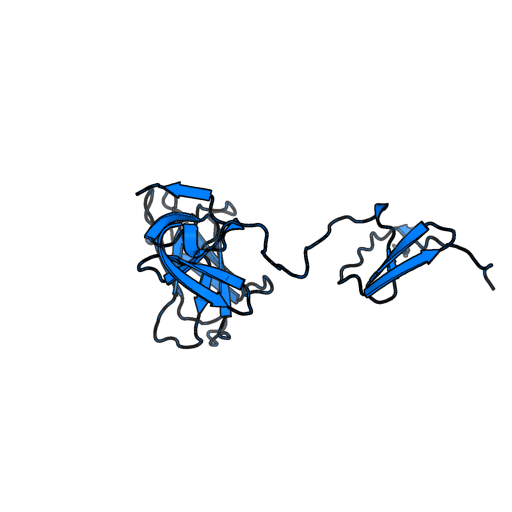 1 122 ? -12.970 -4.227 3.889 1.00 96.38 122 ILE A N 1
ATOM 898 C CA . ILE A 1 122 ? -13.111 -4.887 5.189 1.00 96.38 122 ILE A CA 1
ATOM 899 C C . ILE A 1 122 ? -13.494 -3.813 6.206 1.00 96.38 122 ILE A C 1
ATOM 901 O O . ILE A 1 122 ? -12.831 -2.781 6.302 1.00 96.38 122 ILE A O 1
ATOM 905 N N . LYS A 1 123 ? -14.581 -4.045 6.943 1.00 96.88 123 LYS A N 1
ATOM 906 C CA . LYS A 1 123 ? -15.054 -3.148 8.002 1.00 96.88 123 LYS A CA 1
ATOM 907 C C . LYS A 1 123 ? -14.759 -3.770 9.357 1.00 96.88 123 LYS A C 1
ATOM 909 O O . LYS A 1 123 ? -15.152 -4.911 9.586 1.00 96.88 123 LYS A O 1
ATOM 914 N N . LEU A 1 124 ? -14.107 -3.007 10.220 1.00 97.06 124 LEU A N 1
ATOM 915 C CA . LEU A 1 124 ? -13.850 -3.345 11.613 1.00 97.06 124 LEU A CA 1
ATOM 916 C C . LEU A 1 124 ? -14.713 -2.446 12.489 1.00 97.06 124 LEU A C 1
ATOM 918 O O . LEU A 1 124 ? -14.796 -1.240 12.235 1.00 97.06 124 LEU A O 1
ATOM 922 N N . ALA A 1 125 ? -15.348 -3.028 13.501 1.00 97.44 125 ALA A N 1
ATOM 923 C CA . ALA A 1 125 ? -16.029 -2.249 14.522 1.00 97.44 125 ALA A CA 1
ATOM 924 C C . ALA A 1 125 ? -15.001 -1.659 15.497 1.00 97.44 125 ALA A C 1
ATOM 926 O O . ALA A 1 125 ? -13.958 -2.263 15.738 1.00 97.44 125 ALA A O 1
ATOM 927 N N . ALA A 1 126 ? -15.319 -0.523 16.116 1.00 96.25 126 ALA A N 1
ATOM 928 C CA . ALA A 1 126 ? -14.450 0.132 17.100 1.00 96.25 126 ALA A CA 1
ATOM 929 C C . ALA A 1 126 ? -13.976 -0.776 18.256 1.00 96.25 126 ALA A C 1
ATOM 931 O O . ALA A 1 126 ? -12.936 -0.522 18.863 1.00 96.25 126 ALA A O 1
ATOM 932 N N . GLU A 1 127 ? -14.731 -1.827 18.586 1.00 96.25 127 GLU A N 1
ATOM 933 C CA . GLU A 1 127 ? -14.356 -2.801 19.616 1.00 96.25 127 GLU A CA 1
ATOM 934 C C . GLU A 1 127 ? -13.215 -3.738 19.194 1.00 96.25 127 GLU A C 1
ATOM 936 O O . GLU A 1 127 ? -12.435 -4.140 20.058 1.00 96.25 127 GLU A O 1
ATOM 941 N N . ASP A 1 128 ? -13.077 -3.996 17.890 1.00 95.56 128 ASP A N 1
ATOM 942 C CA . ASP A 1 128 ? -12.034 -4.831 17.277 1.00 95.56 128 ASP A CA 1
ATOM 943 C C . ASP A 1 128 ? -10.771 -4.032 16.906 1.00 95.56 128 ASP A C 1
ATOM 945 O O . ASP A 1 128 ? -9.818 -4.593 16.368 1.00 95.56 128 ASP A O 1
ATOM 949 N N . VAL A 1 129 ? -10.770 -2.720 17.158 1.00 96.44 129 VAL A N 1
ATOM 950 C CA . VAL A 1 129 ? -9.647 -1.818 16.878 1.00 96.44 129 VAL A CA 1
ATOM 951 C C . VAL A 1 129 ? -8.989 -1.416 18.191 1.00 96.44 129 VAL A C 1
ATOM 953 O O . VAL A 1 129 ? -9.649 -0.966 19.134 1.00 96.44 129 VAL A O 1
ATOM 956 N N . ASP A 1 130 ? -7.674 -1.555 18.256 1.00 95.81 130 ASP A N 1
ATOM 957 C CA . ASP A 1 130 ? -6.858 -1.097 19.365 1.00 95.81 130 ASP A CA 1
ATOM 958 C C . ASP A 1 130 ? -6.336 0.327 19.136 1.00 95.81 130 ASP A C 1
ATOM 960 O O . ASP A 1 130 ? -5.854 0.689 18.065 1.00 95.81 130 ASP A O 1
ATOM 964 N N . GLU A 1 131 ? -6.443 1.152 20.174 1.00 94.62 131 GLU A N 1
ATOM 965 C CA . GLU A 1 131 ? -6.002 2.549 20.178 1.00 94.62 131 GLU A CA 1
ATOM 966 C C . GLU A 1 131 ? -4.506 2.663 20.490 1.00 94.62 131 GLU A C 1
ATOM 968 O O . GLU A 1 131 ? -4.002 1.998 21.399 1.00 94.62 131 GLU A O 1
ATOM 973 N N . GLY A 1 132 ? -3.819 3.565 19.782 1.00 90.31 132 GLY A N 1
ATOM 974 C CA . GLY A 1 132 ? -2.444 3.983 20.071 1.00 90.31 132 GLY A CA 1
ATOM 975 C C . GLY A 1 132 ? -1.393 2.892 19.864 1.00 90.31 132 GLY A C 1
ATOM 976 O O . GLY A 1 132 ? -0.288 2.992 20.399 1.00 90.31 132 GLY A O 1
ATOM 977 N N . GLN A 1 133 ? -1.748 1.833 19.138 1.00 91.06 133 GLN A N 1
ATOM 978 C CA . GLN A 1 133 ? -0.856 0.743 18.773 1.00 91.06 133 GLN A CA 1
ATOM 979 C C . GLN A 1 133 ? -1.170 0.227 17.367 1.00 91.06 133 GLN A C 1
ATOM 981 O O . GLN A 1 133 ? -2.195 0.556 16.763 1.00 91.06 133 GLN A O 1
ATOM 986 N N . GLU A 1 134 ? -0.257 -0.590 16.859 1.00 91.00 134 GLU A N 1
ATOM 987 C CA . GLU A 1 134 ? -0.388 -1.247 15.568 1.00 91.00 134 GLU A CA 1
ATOM 988 C C . GLU A 1 134 ? -1.539 -2.266 15.589 1.00 91.00 134 GLU A C 1
ATOM 990 O O . GLU A 1 134 ? -1.650 -3.088 16.497 1.00 91.00 134 GLU A O 1
ATOM 995 N N . ASN A 1 135 ? -2.395 -2.192 14.576 1.00 94.88 135 ASN A N 1
ATOM 996 C CA . ASN A 1 135 ? -3.495 -3.107 14.318 1.00 94.88 135 ASN A CA 1
ATOM 997 C C . ASN A 1 135 ? -3.181 -3.940 13.076 1.00 94.88 135 ASN A C 1
ATOM 999 O O . ASN A 1 135 ? -2.615 -3.429 12.107 1.00 94.88 135 ASN A O 1
ATOM 1003 N N . GLU A 1 136 ? -3.626 -5.195 13.076 1.00 93.62 136 GLU A N 1
ATOM 1004 C CA . GLU A 1 136 ? -3.403 -6.137 11.983 1.00 93.62 136 GLU A CA 1
ATOM 1005 C C . GLU A 1 136 ? -4.724 -6.740 11.494 1.00 93.62 136 GLU A C 1
ATOM 1007 O O . GLU A 1 136 ? -5.549 -7.212 12.277 1.00 93.62 136 GLU A O 1
ATOM 1012 N N . VAL A 1 137 ? -4.921 -6.747 10.176 1.00 93.44 137 VAL A N 1
ATOM 1013 C CA . VAL A 1 137 ? -6.062 -7.386 9.511 1.00 93.44 137 VAL A CA 1
ATOM 1014 C C . VAL A 1 137 ? -5.556 -8.395 8.509 1.00 93.44 137 VAL A C 1
ATOM 1016 O O . VAL A 1 137 ? -4.740 -8.084 7.648 1.00 93.44 137 VAL A O 1
ATOM 1019 N N . VAL A 1 138 ? -6.108 -9.597 8.576 1.00 91.50 138 VAL A N 1
ATOM 1020 C CA . VAL A 1 138 ? -5.750 -10.683 7.675 1.00 91.50 138 VAL A CA 1
ATOM 1021 C C . VAL A 1 138 ? -6.646 -10.648 6.436 1.00 91.50 138 VAL A C 1
ATOM 1023 O O . VAL A 1 138 ? -7.872 -10.737 6.536 1.00 91.50 138 VAL A O 1
ATOM 1026 N N . TRP A 1 139 ? -6.038 -10.549 5.257 1.00 92.62 139 TRP A N 1
ATOM 1027 C CA . TRP A 1 139 ? -6.694 -10.706 3.966 1.00 92.62 139 TRP A CA 1
ATOM 1028 C C . TRP A 1 139 ? -6.446 -12.108 3.400 1.00 92.62 139 TRP A C 1
ATOM 1030 O O . TRP A 1 139 ? -5.318 -12.587 3.291 1.00 92.62 139 TRP A O 1
ATOM 1040 N N . ASP A 1 140 ? -7.531 -12.767 3.008 1.00 90.69 140 ASP A N 1
ATOM 1041 C CA . ASP A 1 140 ? -7.568 -14.156 2.540 1.00 90.69 140 ASP A CA 1
ATOM 1042 C C . ASP A 1 140 ? -7.281 -14.327 1.037 1.00 90.69 140 ASP A C 1
ATOM 1044 O O . ASP A 1 140 ? -7.399 -15.432 0.502 1.00 90.69 140 ASP A O 1
ATOM 1048 N N . GLY A 1 141 ? -6.929 -13.245 0.338 1.00 92.06 141 GLY A N 1
ATOM 1049 C CA . GLY A 1 141 ? -6.695 -13.275 -1.104 1.00 92.06 141 GLY A CA 1
ATOM 1050 C C . GLY A 1 141 ? -7.977 -13.283 -1.943 1.00 92.06 141 GLY A C 1
ATOM 1051 O O . GLY A 1 141 ? -7.944 -13.692 -3.104 1.00 92.06 141 GLY A O 1
ATOM 1052 N N . THR A 1 142 ? -9.121 -12.871 -1.381 1.00 93.50 142 THR A N 1
ATOM 1053 C CA . THR A 1 142 ? -10.401 -12.809 -2.108 1.00 93.50 142 THR A CA 1
ATOM 1054 C C . THR A 1 142 ? -10.930 -11.391 -2.307 1.00 93.50 142 THR A C 1
ATOM 1056 O O . THR A 1 142 ? -10.614 -10.479 -1.542 1.00 93.50 142 THR A O 1
ATOM 1059 N N . ASP A 1 143 ? -11.783 -11.207 -3.314 1.00 95.81 143 ASP A N 1
ATOM 1060 C CA . ASP A 1 143 ? -12.533 -9.977 -3.573 1.00 95.81 143 ASP A CA 1
ATOM 1061 C C . ASP A 1 143 ? -13.789 -9.846 -2.677 1.00 95.81 143 ASP A C 1
ATOM 1063 O O . ASP A 1 143 ? -14.094 -10.695 -1.830 1.00 95.81 143 ASP A O 1
ATOM 1067 N N . ASN A 1 144 ? -14.552 -8.761 -2.839 1.00 96.50 144 ASN A N 1
ATOM 1068 C CA . ASN A 1 144 ? -15.823 -8.546 -2.125 1.00 96.50 144 ASN A CA 1
ATOM 1069 C C . ASN A 1 144 ? -16.914 -9.593 -2.432 1.00 96.50 144 ASN A C 1
ATOM 1071 O O . ASN A 1 144 ? -17.863 -9.725 -1.661 1.00 96.50 144 ASN A O 1
ATOM 1075 N N . SER A 1 145 ? -16.798 -10.323 -3.541 1.00 96.62 145 SER A N 1
ATOM 1076 C CA . SER A 1 145 ? -17.715 -11.403 -3.923 1.00 96.62 145 SER A CA 1
ATOM 1077 C C . SER A 1 145 ? -17.264 -12.774 -3.395 1.00 96.62 145 SER A C 1
ATOM 1079 O O . SER A 1 145 ? -17.990 -13.753 -3.562 1.00 96.62 145 SER A O 1
ATOM 1081 N N . GLY A 1 146 ? -16.093 -12.850 -2.753 1.00 93.81 146 GLY A N 1
ATOM 1082 C CA . GLY A 1 146 ? -15.488 -14.083 -2.252 1.00 93.81 146 GLY A CA 1
ATOM 1083 C C . GLY A 1 146 ? -14.716 -14.878 -3.310 1.00 93.81 146 GLY A C 1
ATOM 1084 O O . GLY A 1 146 ? -14.349 -16.022 -3.050 1.00 93.81 146 GLY A O 1
ATOM 1085 N N . ASN A 1 147 ? -14.464 -14.310 -4.492 1.00 94.06 147 ASN A N 1
ATOM 1086 C CA . ASN A 1 147 ? -13.626 -14.951 -5.503 1.00 94.06 147 ASN A CA 1
ATOM 1087 C C . ASN A 1 147 ? -12.154 -14.694 -5.195 1.00 94.06 147 ASN A C 1
ATOM 1089 O O . ASN A 1 147 ? -11.785 -13.576 -4.840 1.00 94.06 147 ASN A O 1
ATOM 1093 N N . THR A 1 148 ? -11.302 -15.698 -5.387 1.00 92.88 148 THR A N 1
ATOM 1094 C CA . THR A 1 148 ? -9.847 -15.512 -5.345 1.00 92.88 148 THR A CA 1
ATOM 1095 C C . THR A 1 148 ? -9.413 -14.514 -6.414 1.00 92.88 148 THR A C 1
ATOM 1097 O O . THR A 1 148 ? -9.836 -14.623 -7.567 1.00 92.88 148 THR A O 1
ATOM 1100 N N . VAL A 1 149 ? -8.575 -13.552 -6.031 1.00 92.25 149 VAL A N 1
ATOM 1101 C CA . VAL A 1 149 ? -8.011 -12.573 -6.966 1.00 92.25 149 VAL A CA 1
ATOM 1102 C C . VAL A 1 149 ? -6.734 -13.097 -7.618 1.00 92.25 149 VAL A C 1
ATOM 1104 O O . VAL A 1 149 ? -6.132 -14.071 -7.164 1.00 92.25 149 VAL A O 1
ATOM 1107 N N . ASP A 1 150 ? -6.298 -12.446 -8.692 1.00 91.06 150 ASP A N 1
ATOM 1108 C CA . ASP A 1 150 ? -5.071 -12.831 -9.380 1.00 91.06 150 ASP A CA 1
ATOM 1109 C C . ASP A 1 150 ? -3.834 -12.637 -8.491 1.00 91.06 150 ASP A C 1
ATOM 1111 O O . ASP A 1 150 ? -3.760 -11.743 -7.646 1.00 91.06 150 ASP A O 1
ATOM 1115 N N . LYS A 1 151 ? -2.800 -13.446 -8.716 1.00 89.12 151 LYS A N 1
ATOM 1116 C CA . LYS A 1 151 ? -1.490 -13.186 -8.110 1.00 89.12 151 LYS A CA 1
ATOM 1117 C C . LYS A 1 151 ? -0.971 -11.813 -8.548 1.00 89.12 151 LYS A C 1
ATOM 1119 O O . LYS A 1 151 ? -1.080 -11.448 -9.721 1.00 89.12 151 LYS A O 1
ATOM 1124 N N . GLY A 1 152 ? -0.350 -11.071 -7.641 1.00 89.19 152 GLY A N 1
ATOM 1125 C CA . GLY A 1 152 ? 0.111 -9.727 -7.956 1.00 89.19 152 GLY A CA 1
ATOM 1126 C C . GLY A 1 152 ? 0.476 -8.892 -6.743 1.00 89.19 152 GLY A C 1
ATOM 1127 O O . GLY A 1 152 ? 0.534 -9.377 -5.613 1.00 89.19 152 GLY A O 1
ATOM 1128 N N . LEU A 1 153 ? 0.746 -7.620 -7.022 1.00 88.56 153 LEU A N 1
ATOM 1129 C CA . LEU A 1 153 ? 0.978 -6.612 -6.002 1.00 88.56 153 LEU A CA 1
ATOM 1130 C C . LEU A 1 153 ? -0.322 -5.885 -5.697 1.00 88.56 153 LEU A C 1
ATOM 1132 O O . LEU A 1 153 ? -1.047 -5.499 -6.616 1.00 88.56 153 LEU A O 1
ATOM 1136 N N . TYR A 1 154 ? -0.563 -5.677 -4.411 1.00 90.62 154 TYR A N 1
ATOM 1137 C CA . TYR A 1 154 ? -1.741 -5.003 -3.898 1.00 90.62 154 TYR A CA 1
ATOM 1138 C C . TYR A 1 154 ? -1.329 -3.877 -2.959 1.00 90.62 154 TYR A C 1
ATOM 1140 O O . TYR A 1 154 ? -0.336 -3.979 -2.233 1.00 90.62 154 TYR A O 1
ATOM 1148 N N . THR A 1 155 ? -2.102 -2.799 -2.978 1.00 92.12 155 THR A N 1
ATOM 1149 C CA . THR A 1 155 ? -1.994 -1.699 -2.018 1.00 92.12 155 THR A CA 1
ATOM 1150 C C . THR A 1 155 ? -3.230 -1.675 -1.140 1.00 92.12 155 THR A C 1
ATOM 1152 O O . THR A 1 155 ? -4.248 -2.299 -1.451 1.00 92.12 155 THR A O 1
ATOM 1155 N N . TYR A 1 156 ? -3.160 -0.946 -0.034 1.00 93.75 156 TYR A N 1
ATOM 1156 C CA . TYR A 1 156 ? -4.323 -0.727 0.802 1.00 93.75 156 TYR A CA 1
ATOM 1157 C C . TYR A 1 156 ? -4.372 0.704 1.325 1.00 93.75 156 TYR A C 1
ATOM 1159 O O . TYR A 1 156 ? -3.360 1.392 1.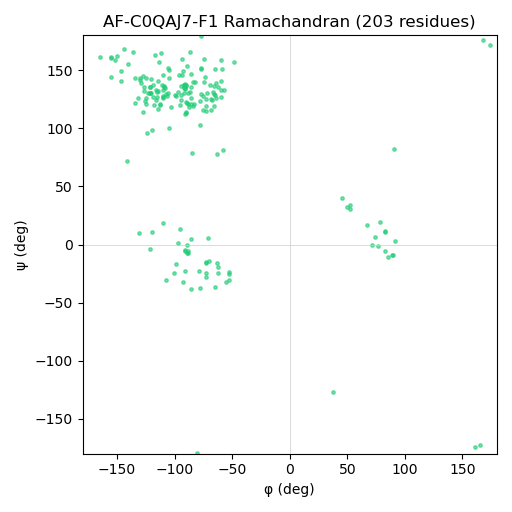430 1.00 93.75 156 TYR A O 1
ATOM 1167 N N . ALA A 1 157 ? -5.584 1.144 1.644 1.00 94.25 157 ALA A N 1
ATOM 1168 C CA . ALA A 1 157 ? -5.846 2.383 2.352 1.00 94.25 157 ALA A CA 1
ATOM 1169 C C . ALA A 1 157 ? -6.770 2.090 3.528 1.00 94.25 157 ALA A C 1
ATOM 1171 O O . ALA A 1 157 ? -7.745 1.344 3.395 1.00 94.25 157 ALA A O 1
ATOM 1172 N N . VAL A 1 158 ? -6.486 2.713 4.665 1.00 96.62 158 VAL A N 1
ATOM 1173 C CA . VAL A 1 158 ? -7.282 2.561 5.879 1.00 96.62 158 VAL A CA 1
ATOM 1174 C C . VAL A 1 158 ? -7.892 3.905 6.236 1.00 96.62 158 VAL A C 1
ATOM 1176 O O . VAL A 1 158 ? -7.216 4.932 6.196 1.00 96.62 158 VAL A O 1
ATOM 1179 N N . THR A 1 159 ? -9.188 3.914 6.537 1.00 96.31 159 THR A N 1
ATOM 1180 C CA . THR A 1 159 ? -9.909 5.134 6.909 1.00 96.31 159 THR A CA 1
ATOM 1181 C C . THR A 1 159 ? -10.803 4.941 8.126 1.00 96.31 159 THR A C 1
ATOM 1183 O O . THR A 1 159 ? -11.470 3.913 8.221 1.00 96.31 159 THR A O 1
ATOM 1186 N N . SER A 1 160 ? -10.888 5.971 8.967 1.00 95.31 160 SER A N 1
ATOM 1187 C CA . SER A 1 160 ? -11.888 6.157 10.029 1.00 95.31 160 SER A CA 1
ATOM 1188 C C . SER A 1 160 ? -12.684 7.425 9.728 1.00 95.31 160 SER A C 1
ATOM 1190 O O . SER A 1 160 ? -12.076 8.461 9.467 1.00 95.31 160 SER A O 1
ATOM 1192 N N . ASP A 1 161 ? -14.019 7.360 9.694 1.00 86.19 161 ASP A N 1
ATOM 1193 C CA . ASP A 1 161 ? -14.891 8.514 9.405 1.00 86.19 161 ASP A CA 1
ATOM 1194 C C . ASP A 1 161 ? -14.431 9.373 8.203 1.00 86.19 161 ASP A C 1
ATOM 1196 O O . ASP A 1 161 ? -14.509 10.600 8.194 1.00 86.19 161 ASP A O 1
ATOM 1200 N N . SER A 1 162 ? -13.955 8.711 7.141 1.00 81.50 162 SER A N 1
ATOM 1201 C CA . SER A 1 162 ? -13.376 9.305 5.915 1.00 81.50 162 SER A CA 1
ATOM 1202 C C . SER A 1 162 ? -11.991 9.959 6.049 1.00 81.50 162 SER A C 1
ATOM 1204 O O . SER A 1 162 ? -11.449 10.421 5.045 1.00 81.50 162 SER A O 1
ATOM 1206 N N . SER A 1 163 ? -11.390 9.962 7.235 1.00 91.00 163 SER A N 1
ATOM 1207 C CA . SER A 1 163 ? -9.998 10.365 7.457 1.00 91.00 163 SER A CA 1
ATOM 1208 C C . SER A 1 163 ? -9.062 9.184 7.228 1.00 91.00 163 SER A C 1
ATOM 1210 O O . SER A 1 163 ? -9.344 8.080 7.687 1.00 91.00 163 SER A O 1
ATOM 1212 N N . ALA A 1 164 ? -7.956 9.400 6.513 1.00 93.69 164 ALA A N 1
ATOM 1213 C CA . ALA A 1 164 ? -6.927 8.377 6.336 1.00 93.69 164 ALA A CA 1
ATOM 1214 C C . ALA A 1 164 ? -6.190 8.117 7.657 1.00 93.69 164 ALA A C 1
ATOM 1216 O O . ALA A 1 164 ? -5.852 9.064 8.367 1.00 93.69 164 ALA A O 1
ATOM 1217 N N . LEU A 1 165 ? -5.951 6.842 7.961 1.00 93.75 165 LEU A N 1
ATOM 1218 C CA . LEU A 1 165 ? -5.109 6.409 9.074 1.00 93.75 165 LEU A CA 1
ATOM 1219 C C . LEU A 1 165 ? -3.673 6.166 8.604 1.00 93.75 165 LEU A C 1
ATOM 1221 O O . LEU A 1 165 ? -3.430 5.990 7.406 1.00 93.75 165 LEU A O 1
ATOM 1225 N N . ASP A 1 166 ? -2.732 6.173 9.549 1.00 90.44 166 ASP A N 1
ATOM 1226 C CA . ASP A 1 166 ? -1.339 5.859 9.246 1.00 90.44 166 ASP A CA 1
ATOM 1227 C C . ASP A 1 166 ? -1.195 4.360 8.965 1.00 90.44 166 ASP A C 1
ATOM 1229 O O . ASP A 1 166 ? -1.683 3.513 9.712 1.00 90.44 166 ASP A O 1
ATOM 1233 N N . VAL A 1 167 ? -0.537 4.053 7.855 1.00 93.75 167 VAL A N 1
ATOM 1234 C CA . VAL A 1 167 ? -0.223 2.694 7.398 1.00 93.75 167 VAL A CA 1
ATOM 1235 C C . VAL A 1 167 ? 1.285 2.490 7.287 1.00 93.75 167 VAL A C 1
ATOM 1237 O O . VAL A 1 167 ? 1.742 1.530 6.669 1.00 93.75 167 VAL A O 1
ATOM 1240 N N . SER A 1 168 ? 2.073 3.431 7.812 1.00 90.69 168 SER A N 1
ATOM 1241 C CA . SER A 1 168 ? 3.518 3.360 7.744 1.00 90.69 168 SER A CA 1
ATOM 1242 C C . SER A 1 168 ? 4.042 2.161 8.529 1.00 90.69 168 SER A C 1
ATOM 1244 O O . SER A 1 168 ? 3.562 1.835 9.610 1.00 90.69 168 SER A O 1
ATOM 1246 N N . LEU A 1 169 ? 5.039 1.486 7.962 1.00 91.94 169 LEU A N 1
ATOM 1247 C CA . LEU A 1 169 ? 5.608 0.268 8.530 1.00 91.94 169 LEU A CA 1
ATOM 1248 C C . LEU A 1 169 ? 7.117 0.417 8.666 1.00 91.94 169 LEU A C 1
ATOM 1250 O O . LEU A 1 169 ? 7.784 0.896 7.745 1.00 91.94 169 LEU A O 1
ATOM 1254 N N . SER A 1 170 ? 7.657 0.006 9.816 1.00 93.00 170 SER A N 1
ATOM 1255 C CA . SER A 1 170 ? 9.078 0.160 10.133 1.00 93.00 170 SER A CA 1
ATOM 1256 C C . SER A 1 170 ? 9.765 -1.158 10.481 1.00 93.00 170 SER A C 1
ATOM 1258 O O . SER A 1 170 ? 9.795 -1.574 11.641 1.00 93.00 170 SER A O 1
ATOM 1260 N N . GLU A 1 171 ? 10.418 -1.768 9.495 1.00 93.38 171 GLU A N 1
ATOM 1261 C CA . GLU A 1 171 ? 11.049 -3.086 9.601 1.00 93.38 171 GLU A CA 1
ATOM 1262 C C . GLU A 1 171 ? 12.441 -3.133 8.958 1.00 93.38 171 GLU A C 1
ATO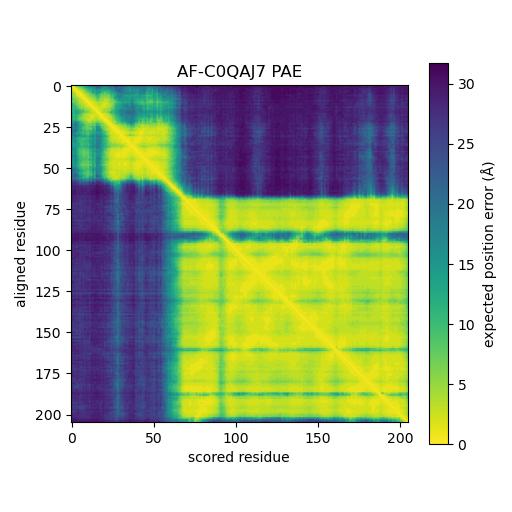M 1264 O O . GLU A 1 171 ? 12.854 -2.235 8.223 1.00 93.38 171 GLU A O 1
ATOM 1269 N N . ASN A 1 172 ? 13.190 -4.195 9.262 1.00 93.75 172 ASN A N 1
ATOM 1270 C CA . ASN A 1 172 ? 14.462 -4.469 8.597 1.00 93.75 172 ASN A CA 1
ATOM 1271 C C . ASN A 1 172 ? 14.224 -5.000 7.186 1.00 93.75 172 ASN A C 1
ATOM 1273 O O . ASN A 1 172 ? 13.377 -5.867 6.993 1.00 93.75 172 ASN A O 1
ATOM 1277 N N . VAL A 1 173 ? 15.026 -4.566 6.219 1.00 93.25 173 VAL A N 1
ATOM 1278 C CA . VAL A 1 173 ? 15.011 -5.166 4.882 1.00 93.25 173 VAL A CA 1
ATOM 1279 C C . VAL A 1 173 ? 15.724 -6.517 4.925 1.00 93.25 173 VAL A C 1
ATOM 1281 O O . VAL A 1 173 ? 16.928 -6.578 5.184 1.00 93.25 173 VAL A O 1
ATOM 1284 N N . SER A 1 174 ? 14.992 -7.598 4.670 1.00 91.06 174 SER A N 1
ATOM 1285 C CA . SER A 1 174 ? 15.504 -8.973 4.719 1.00 91.06 174 SER A CA 1
ATOM 1286 C C . SER A 1 174 ? 16.004 -9.468 3.360 1.00 91.06 174 SER A C 1
ATOM 1288 O O . SER A 1 174 ? 16.964 -10.237 3.294 1.00 91.06 174 SER A O 1
ATOM 1290 N N . GLU A 1 175 ? 15.391 -9.004 2.272 1.00 90.00 175 GLU A N 1
ATOM 1291 C CA . GLU A 1 175 ? 15.668 -9.454 0.908 1.00 90.00 175 GLU A CA 1
ATOM 1292 C C . GLU A 1 175 ? 15.414 -8.319 -0.098 1.00 90.00 175 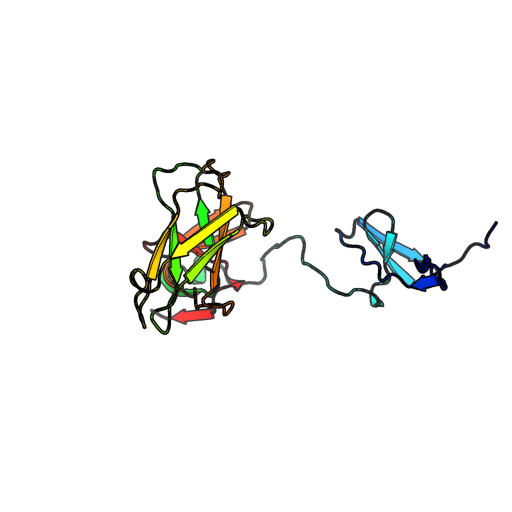GLU A C 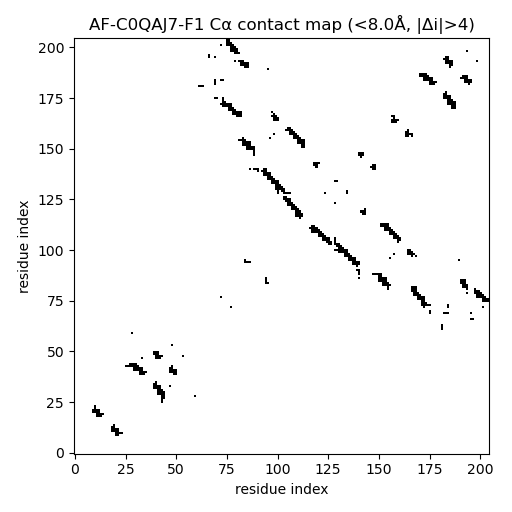1
ATOM 1294 O O . GLU A 1 175 ? 14.719 -7.342 0.185 1.00 90.00 175 GLU A O 1
ATOM 1299 N N . ILE A 1 176 ? 15.961 -8.466 -1.304 1.00 88.00 176 ILE A N 1
ATOM 1300 C CA . ILE A 1 176 ? 15.611 -7.655 -2.470 1.00 88.00 176 ILE A CA 1
ATOM 1301 C C . ILE A 1 176 ? 14.916 -8.565 -3.472 1.00 88.00 176 ILE A C 1
ATOM 1303 O O . ILE A 1 176 ? 15.519 -9.518 -3.966 1.00 88.00 176 ILE A O 1
ATOM 1307 N N . ARG A 1 177 ? 13.672 -8.239 -3.819 1.00 84.00 177 ARG A N 1
ATOM 1308 C CA . ARG A 1 177 ? 12.871 -9.005 -4.774 1.00 84.00 177 ARG A CA 1
ATOM 1309 C C . ARG A 1 177 ? 12.719 -8.237 -6.077 1.00 84.00 177 ARG A C 1
ATOM 1311 O O . ARG A 1 177 ? 12.415 -7.049 -6.067 1.00 84.00 177 ARG A O 1
ATOM 1318 N N . VAL A 1 178 ? 12.901 -8.915 -7.209 1.00 80.19 178 VAL A N 1
ATOM 1319 C CA . VAL A 1 178 ? 12.672 -8.323 -8.536 1.00 80.19 178 VAL A CA 1
ATOM 1320 C C . VAL A 1 178 ? 11.351 -8.828 -9.098 1.00 80.19 178 VAL A C 1
ATOM 1322 O O . VAL A 1 178 ? 11.201 -10.024 -9.339 1.00 80.19 178 VAL A O 1
ATOM 1325 N N . ILE A 1 179 ? 10.409 -7.919 -9.345 1.00 76.44 179 ILE A N 1
ATOM 1326 C CA . ILE A 1 179 ? 9.098 -8.230 -9.926 1.00 76.44 179 ILE A CA 1
ATOM 1327 C C . ILE A 1 179 ? 8.928 -7.359 -11.167 1.00 76.44 179 ILE A C 1
ATOM 1329 O O . ILE A 1 179 ? 9.021 -6.139 -11.088 1.00 76.44 179 ILE A O 1
ATOM 1333 N N . ASN A 1 180 ? 8.732 -7.987 -12.330 1.00 77.00 180 ASN A N 1
ATOM 1334 C CA . ASN A 1 180 ? 8.592 -7.304 -13.626 1.00 77.00 180 ASN A CA 1
ATOM 1335 C C . ASN A 1 180 ? 9.722 -6.301 -13.953 1.00 77.00 180 ASN A C 1
ATOM 1337 O O . ASN A 1 180 ? 9.508 -5.328 -14.667 1.00 77.00 180 ASN A O 1
ATOM 1341 N N . GLY A 1 181 ? 10.937 -6.554 -13.454 1.00 75.00 181 GLY A N 1
ATOM 1342 C CA . GLY A 1 181 ? 12.108 -5.694 -13.664 1.00 75.00 181 GLY A CA 1
ATOM 1343 C C . GLY A 1 181 ? 12.297 -4.591 -12.617 1.00 75.00 181 GLY A C 1
ATOM 1344 O O . GLY A 1 181 ? 13.375 -4.000 -12.577 1.00 75.00 181 GLY A O 1
ATOM 1345 N N . THR A 1 182 ? 11.319 -4.371 -11.736 1.00 78.94 182 THR A N 1
ATOM 1346 C CA . THR A 1 182 ? 11.403 -3.416 -10.623 1.00 78.94 182 THR A CA 1
ATOM 1347 C C . THR A 1 182 ? 11.959 -4.100 -9.374 1.00 78.94 182 THR A C 1
ATOM 1349 O O . THR A 1 182 ? 11.580 -5.229 -9.056 1.00 78.94 182 THR A O 1
ATOM 1352 N N . GLN A 1 183 ? 12.882 -3.430 -8.680 1.00 82.50 183 GLN A N 1
ATOM 1353 C CA . GLN A 1 183 ? 13.441 -3.891 -7.406 1.00 82.50 183 GLN A CA 1
ATOM 1354 C C . GLN A 1 183 ? 12.565 -3.425 -6.241 1.00 82.50 183 GLN A C 1
ATOM 1356 O O . GLN A 1 183 ? 12.254 -2.242 -6.129 1.00 82.50 183 GLN A O 1
ATOM 1361 N N . TYR A 1 184 ? 12.232 -4.355 -5.353 1.00 88.44 184 TYR A N 1
ATOM 1362 C CA . TYR A 1 184 ? 11.486 -4.118 -4.126 1.00 88.44 184 TYR A CA 1
ATOM 1363 C C . TYR A 1 184 ? 12.310 -4.549 -2.917 1.00 88.44 184 TYR A C 1
ATOM 1365 O O . TYR A 1 184 ? 12.996 -5.573 -2.951 1.00 88.44 184 TYR A O 1
ATOM 1373 N N . LEU A 1 185 ? 12.207 -3.776 -1.842 1.00 92.75 185 LEU A N 1
ATOM 1374 C CA . LEU A 1 185 ? 12.743 -4.113 -0.530 1.00 92.75 185 LEU A CA 1
ATOM 1375 C C . LEU A 1 185 ? 11.724 -5.008 0.177 1.00 92.75 185 LEU A C 1
ATOM 1377 O O . LEU A 1 185 ? 10.583 -4.588 0.352 1.00 92.75 185 LEU A O 1
ATOM 1381 N N . VAL A 1 186 ? 12.110 -6.226 0.556 1.00 93.88 186 VAL A N 1
ATOM 1382 C CA . VAL A 1 186 ? 11.260 -7.130 1.346 1.00 93.88 186 VAL A CA 1
ATOM 1383 C C . VAL A 1 186 ? 11.450 -6.810 2.823 1.00 93.88 186 VAL A C 1
ATOM 1385 O O . VAL A 1 186 ? 12.581 -6.793 3.314 1.00 93.88 186 VAL A O 1
ATOM 1388 N N . LEU A 1 187 ? 10.353 -6.544 3.523 1.00 92.56 187 LEU A N 1
ATOM 1389 C CA . LEU A 1 187 ? 10.339 -6.163 4.926 1.00 92.56 187 LEU A CA 1
ATOM 1390 C C . LEU A 1 187 ? 10.209 -7.399 5.812 1.00 92.56 187 LEU A C 1
ATOM 1392 O O . LEU A 1 187 ? 9.191 -8.086 5.807 1.00 92.56 187 LEU A O 1
ATOM 1396 N N . GLY A 1 188 ? 11.298 -7.662 6.536 1.00 85.06 188 GLY A N 1
ATOM 1397 C CA . GLY A 1 188 ? 11.386 -8.529 7.702 1.00 85.06 188 GLY A CA 1
ATOM 1398 C C . GLY A 1 188 ? 10.534 -9.790 7.654 1.00 85.06 188 GLY A C 1
ATOM 1399 O O . GLY A 1 188 ? 10.669 -10.603 6.737 1.00 85.06 188 GLY A O 1
ATOM 1400 N N . ASN A 1 189 ? 9.733 -9.957 8.708 1.00 76.44 189 ASN A N 1
ATOM 1401 C CA . ASN A 1 189 ? 8.896 -11.136 8.937 1.00 76.44 189 ASN A CA 1
ATOM 1402 C C . ASN A 1 189 ? 7.496 -10.976 8.343 1.00 76.44 189 ASN A C 1
ATOM 1404 O O . ASN A 1 189 ? 6.832 -11.981 8.109 1.00 76.44 189 ASN A O 1
ATOM 1408 N N . SER A 1 190 ? 7.045 -9.739 8.129 1.00 85.31 190 SER A N 1
ATOM 1409 C CA . SER A 1 190 ? 5.722 -9.464 7.571 1.00 85.31 190 SER A CA 1
ATOM 1410 C C . SER A 1 190 ? 5.640 -9.782 6.079 1.00 85.31 190 SER A C 1
ATOM 1412 O O . SER A 1 190 ? 4.561 -10.051 5.560 1.00 85.31 190 SER A O 1
ATOM 1414 N N . GLY A 1 191 ? 6.776 -9.763 5.375 1.00 88.56 191 GLY A N 1
ATOM 1415 C CA . GLY A 1 191 ? 6.838 -10.060 3.946 1.00 88.56 191 GLY A CA 1
ATOM 1416 C C . GLY A 1 191 ? 6.279 -8.945 3.059 1.00 88.56 191 GLY A C 1
ATOM 1417 O O . GLY A 1 191 ? 6.215 -9.128 1.839 1.00 88.56 191 GLY A O 1
ATOM 1418 N N . PHE A 1 192 ? 5.915 -7.788 3.633 1.00 92.56 192 PHE A N 1
ATOM 1419 C CA . PHE A 1 192 ? 5.550 -6.606 2.855 1.00 92.56 192 PHE A CA 1
ATOM 1420 C C . PHE A 1 192 ? 6.700 -6.183 1.948 1.00 92.56 192 PHE A C 1
ATOM 1422 O O . PHE A 1 192 ? 7.879 -6.366 2.254 1.00 92.56 192 PHE A O 1
ATOM 1429 N N . LEU A 1 193 ? 6.354 -5.575 0.822 1.00 92.12 193 LEU A N 1
ATOM 1430 C CA . LEU A 1 193 ? 7.313 -4.970 -0.085 1.00 92.12 193 LEU A CA 1
ATOM 1431 C C . LEU A 1 193 ? 7.279 -3.445 0.040 1.00 92.12 193 LEU A C 1
ATOM 1433 O O . LEU A 1 193 ? 6.236 -2.854 0.297 1.00 92.12 193 LEU A O 1
ATOM 1437 N N . SER A 1 194 ? 8.409 -2.795 -0.212 1.00 90.94 194 SER A N 1
ATOM 1438 C CA . SER A 1 194 ? 8.487 -1.346 -0.403 1.00 90.94 194 SER A CA 1
ATOM 1439 C C . SER A 1 194 ? 9.260 -1.029 -1.674 1.00 90.94 194 SER A C 1
ATOM 1441 O O . SER A 1 194 ? 10.274 -1.666 -1.973 1.00 90.94 194 SER A O 1
ATOM 1443 N N . THR A 1 195 ? 8.822 -0.010 -2.408 1.00 89.94 195 THR A N 1
ATOM 1444 C CA . THR A 1 195 ? 9.697 0.661 -3.376 1.00 89.94 195 THR A CA 1
ATOM 1445 C C . THR A 1 195 ? 10.697 1.540 -2.628 1.00 89.94 195 THR A C 1
ATOM 1447 O O . THR A 1 195 ? 10.460 1.925 -1.479 1.00 89.94 195 THR A O 1
ATOM 1450 N N . ILE A 1 196 ? 11.807 1.893 -3.279 1.00 85.62 196 ILE A N 1
ATOM 1451 C CA . ILE A 1 196 ? 12.776 2.842 -2.709 1.00 85.62 196 ILE A CA 1
ATOM 1452 C C . ILE A 1 196 ? 12.140 4.234 -2.554 1.00 85.62 196 ILE A C 1
ATOM 1454 O O . ILE A 1 196 ? 12.343 4.893 -1.538 1.00 85.62 196 ILE A O 1
ATOM 1458 N N . SER A 1 197 ? 11.286 4.635 -3.503 1.00 82.31 197 SER A N 1
ATOM 1459 C CA . SER A 1 197 ? 10.558 5.913 -3.471 1.00 82.31 197 SER A CA 1
ATOM 1460 C C . SER A 1 197 ? 9.597 6.065 -2.288 1.00 82.31 197 SER A C 1
ATOM 1462 O O . SER A 1 197 ? 9.295 7.192 -1.905 1.00 82.31 197 SER A O 1
ATOM 1464 N N . ALA A 1 198 ? 9.111 4.959 -1.718 1.00 86.38 198 ALA A N 1
ATOM 1465 C CA . ALA A 1 198 ? 8.210 4.969 -0.567 1.00 86.38 198 ALA A CA 1
ATOM 1466 C C . ALA A 1 198 ? 8.951 4.979 0.783 1.00 86.38 198 ALA A C 1
ATOM 1468 O O . ALA A 1 198 ? 8.314 5.101 1.831 1.00 86.38 198 ALA A O 1
ATOM 1469 N N . VAL A 1 199 ? 10.285 4.859 0.783 1.00 88.81 199 VAL A N 1
ATOM 1470 C CA . VAL A 1 199 ? 11.081 4.887 2.014 1.00 88.81 199 VAL A CA 1
ATOM 1471 C C . VAL A 1 199 ? 11.129 6.308 2.574 1.00 88.81 199 VAL A C 1
ATOM 1473 O O . VAL A 1 199 ? 11.644 7.227 1.940 1.00 88.81 199 VAL A O 1
ATOM 1476 N N . THR A 1 200 ? 10.628 6.487 3.793 1.00 86.75 200 THR A N 1
ATOM 1477 C CA . THR A 1 200 ? 10.569 7.780 4.492 1.00 86.75 200 THR A CA 1
ATOM 1478 C C . THR A 1 200 ? 11.682 7.955 5.519 1.00 86.75 200 THR A C 1
ATOM 1480 O O . THR A 1 200 ? 12.065 9.082 5.835 1.00 86.75 200 THR A O 1
ATOM 1483 N N . ASN A 1 201 ? 12.230 6.855 6.037 1.00 88.75 201 ASN A N 1
ATOM 1484 C CA . ASN A 1 201 ? 13.337 6.869 6.986 1.00 88.75 201 ASN A CA 1
ATOM 1485 C C . ASN A 1 201 ? 14.250 5.659 6.784 1.00 88.75 201 ASN A C 1
ATOM 1487 O O . ASN A 1 201 ? 13.794 4.581 6.405 1.00 88.75 201 ASN A O 1
ATOM 1491 N N . VAL A 1 202 ? 15.538 5.836 7.075 1.00 87.19 202 VAL A N 1
ATOM 1492 C CA . VAL A 1 202 ? 16.522 4.755 7.121 1.00 87.19 202 VAL A CA 1
ATOM 1493 C C . VAL A 1 202 ? 17.353 4.928 8.382 1.00 87.19 202 VAL A C 1
ATOM 1495 O O . VAL A 1 202 ? 18.003 5.959 8.556 1.00 87.19 202 VAL A O 1
ATOM 1498 N N . GLN A 1 203 ? 17.368 3.915 9.242 1.00 81.56 203 GLN A N 1
ATOM 1499 C CA . GLN A 1 203 ? 18.240 3.887 10.411 1.00 81.56 203 GLN A CA 1
ATOM 1500 C C . GLN A 1 203 ? 19.566 3.209 10.041 1.00 81.56 203 GLN A C 1
ATOM 1502 O O . GLN A 1 203 ? 19.610 2.233 9.284 1.00 81.56 203 GLN A O 1
ATOM 1507 N N . GLU A 1 204 ? 20.672 3.780 10.514 1.00 66.69 204 GLU A N 1
ATOM 1508 C CA . GLU A 1 204 ? 21.989 3.146 10.421 1.00 66.69 204 GLU A CA 1
ATOM 1509 C C . GLU A 1 204 ? 22.126 2.041 11.474 1.00 66.69 204 GLU A C 1
ATOM 1511 O O . GLU A 1 204 ? 21.469 2.085 12.516 1.00 66.69 204 GLU A O 1
ATOM 1516 N N . ILE A 1 205 ? 22.940 1.035 11.144 1.00 57.16 205 ILE A N 1
ATOM 1517 C CA . ILE A 1 205 ? 23.276 -0.104 12.011 1.00 57.16 205 ILE A CA 1
ATOM 1518 C C . ILE A 1 205 ? 24.279 0.345 13.075 1.00 57.16 205 ILE A C 1
ATOM 1520 O O . ILE A 1 205 ? 25.240 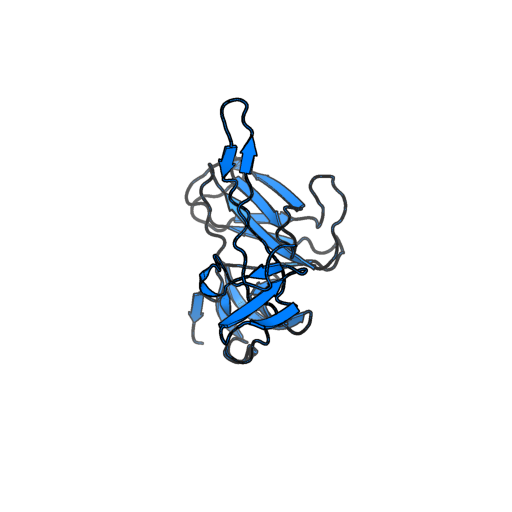1.054 12.696 1.00 57.16 205 ILE A O 1
#

Secondary structure (DSSP, 8-state):
-PPSS------EEE-SSSEEEPP----S---EEEEETTEEEEEETTEEE-GGG-S----------SS--GGGGTTSEEEESS-BEEE-S-TTSPEEEEEEBSSS--EEEEEE-TT--EEEEEEE-GGGS-BTSEEEEEE-SB-TTSPBPPSEEEEEEEEETTEEPB--EEEEEEEEEEETTEEEEEETTT--EE-GGGEEEE---

pLDDT: mean 81.32, std 15.27, range [34.0, 98.0]

InterPro domains:
  IPR025965 FlgD/Vpr, Ig-like domain [PF13860] (94-162)

Foldseek 3Di:
DDDPDDDDDFDWDDPVVGTDTDDDDDDADQPDWDDDPNAIFGAGPNDTHHPVPDPDDDDDDPPVPPFPDLVVQAQWKFKFQWWKWFFALDLPDWAKAKFAAQAQAWKWKWKAFPVRDTFAIDIDHSVQDDHPDMDMDTHRQHGPVRHHDDGHMMTMWMDGPNHTTGRMDIAGQHDWDADPNAIWGQGDPSRITDHSVRTPDIDDD

Solvent-accessible surface area (backbone atoms only — not comparable to full-atom values): 12610 Å² total; per-residue (Å²): 134,80,78,94,74,93,78,90,84,77,55,62,47,74,78,87,86,51,74,43,80,51,92,78,88,87,85,74,67,72,79,46,80,46,75,55,98,87,45,69,24,41,25,35,94,86,43,77,38,53,70,91,71,61,88,76,85,82,85,83,76,84,74,80,80,82,63,78,62,75,72,81,43,58,73,28,41,33,29,25,67,52,56,26,42,74,45,83,63,54,69,87,63,61,45,73,45,58,34,40,34,88,53,66,45,50,35,40,40,36,33,22,43,84,87,66,48,78,46,30,74,49,79,43,54,31,88,80,38,56,52,76,38,83,38,79,45,82,40,64,56,44,33,77,86,66,47,75,49,79,54,43,55,31,43,68,51,42,28,41,94,87,41,78,47,53,41,61,48,76,42,36,21,70,47,78,45,75,57,99,86,43,70,27,40,27,28,51,89,80,58,32,30,30,48,74,89,36,50,78,44,74,52,85,131

Sequence (205 aa):
MVDDGSYKYTVMGNNGSGFVTVPTSVTGTVDSIVYNEGKAYLKVQGVLVDPESLVQVGSSVETERSQGSAVDYLGRKISTSMPLISYDGSSAEAANVVFEAPEKTDVTVRLFDASGQEIKSIKLAAEDVDEGQENEVVWDGTDNSGNTVDKGLYTYAVTSDSSALDVSLSENVSEIRVINGTQYLVLGNSGFLSTISAVTNVQEI

Nearest PDB structures (foldseek):
  7eha-assembly1_B  TM=5.730E-01  e=2.021E-07  Salmonella enterica subsp. enterica serovar Typhimurium str. LT2
  7eh9-assembly1_A  TM=5.924E-01  e=6.537E-07  Salmonella enterica subsp. enterica serovar Typhimurium str. LT2
  6za2-assembly1_A  TM=5.132E-01  e=1.937E-02  Porphyromonas gingivalis ATCC 33277
  6za2-assembly1_B  TM=5.172E-01  e=4.797E-02  Porphyromonas gingivalis ATCC 33277
  6nob-assembly1_A  TM=4.677E-01  e=1.551E-01  Bifidobacterium adolescentis ATCC 15703